Protein AF-A0AAD5Y7I5-F1 (afdb_monomer_lite)

Structure (mmCIF, N/CA/C/O backbone):
data_AF-A0AAD5Y7I5-F1
#
_entry.id   AF-A0AAD5Y7I5-F1
#
loop_
_atom_site.group_PDB
_atom_site.id
_atom_site.type_symbol
_atom_site.label_atom_id
_atom_site.label_alt_id
_atom_site.label_comp_id
_atom_site.label_asym_id
_atom_site.label_entity_id
_atom_site.label_seq_id
_atom_site.pdbx_PDB_ins_code
_atom_site.Cartn_x
_atom_site.Cartn_y
_atom_site.Cartn_z
_atom_site.occupancy
_atom_site.B_iso_or_equiv
_atom_site.auth_seq_id
_atom_site.auth_comp_id
_atom_site.auth_asym_id
_atom_site.auth_atom_id
_atom_site.pdbx_PDB_model_num
ATOM 1 N N . MET A 1 1 ? 0.427 2.612 21.296 1.00 65.75 1 MET A N 1
ATOM 2 C CA . MET A 1 1 ? 0.218 2.089 22.665 1.00 65.75 1 MET A CA 1
ATOM 3 C C . MET A 1 1 ? 1.499 1.660 23.367 1.00 65.75 1 MET A C 1
ATOM 5 O O . MET A 1 1 ? 1.859 2.322 24.324 1.00 65.75 1 MET A O 1
ATOM 9 N N . LEU A 1 2 ? 2.253 0.644 22.916 1.00 77.19 2 LEU A N 1
ATOM 10 C CA . LEU A 1 2 ? 3.530 0.293 23.582 1.00 77.19 2 LEU A CA 1
ATOM 11 C C . LEU A 1 2 ? 4.593 1.405 23.491 1.00 77.19 2 LEU A C 1
ATOM 13 O O . LEU A 1 2 ? 5.322 1.651 24.448 1.00 77.19 2 LEU A O 1
ATOM 17 N N . GLN A 1 3 ? 4.651 2.113 22.359 1.00 82.81 3 GLN A N 1
ATOM 18 C CA . GLN A 1 3 ? 5.497 3.304 22.209 1.00 82.81 3 GLN A CA 1
ATOM 19 C C . GLN A 1 3 ? 5.053 4.441 23.142 1.00 82.81 3 GLN A C 1
ATOM 21 O O . GLN A 1 3 ? 5.898 5.100 23.737 1.00 82.81 3 GLN A O 1
ATOM 26 N N . ASP A 1 4 ? 3.741 4.620 23.321 1.00 84.81 4 ASP A N 1
ATOM 27 C CA . ASP A 1 4 ? 3.172 5.644 24.206 1.00 84.81 4 ASP A CA 1
ATOM 28 C C . ASP A 1 4 ? 3.395 5.314 25.686 1.00 84.81 4 ASP A C 1
ATOM 30 O O . ASP A 1 4 ? 3.667 6.219 26.470 1.00 84.81 4 ASP A O 1
ATOM 34 N N . LEU A 1 5 ? 3.339 4.029 26.062 1.00 87.56 5 LEU A N 1
ATOM 35 C CA . LEU A 1 5 ? 3.678 3.548 27.403 1.00 87.56 5 LEU A CA 1
ATOM 36 C C . LEU A 1 5 ? 5.156 3.804 27.712 1.00 87.56 5 LEU A C 1
ATOM 38 O O . LEU A 1 5 ? 5.466 4.343 28.767 1.00 87.56 5 LEU A O 1
ATOM 42 N N . ASN A 1 6 ? 6.058 3.488 26.777 1.00 87.81 6 ASN A N 1
ATOM 43 C CA . ASN A 1 6 ? 7.490 3.755 26.936 1.00 87.81 6 ASN A CA 1
ATOM 44 C C . ASN A 1 6 ? 7.776 5.268 27.017 1.00 87.81 6 ASN A C 1
ATOM 46 O O . ASN A 1 6 ? 8.520 5.727 27.877 1.00 87.81 6 ASN A O 1
ATOM 50 N N . ALA A 1 7 ? 7.119 6.079 26.183 1.00 89.44 7 ALA A N 1
ATOM 51 C CA . ALA A 1 7 ? 7.230 7.535 26.262 1.00 89.44 7 ALA A CA 1
ATOM 52 C C . ALA A 1 7 ? 6.698 8.094 27.596 1.00 89.44 7 ALA A C 1
ATOM 54 O O . ALA A 1 7 ? 7.293 9.018 28.152 1.00 89.44 7 ALA A O 1
ATOM 55 N N . ALA A 1 8 ? 5.602 7.538 28.125 1.00 89.31 8 ALA A N 1
ATOM 56 C CA . ALA A 1 8 ? 5.050 7.909 29.426 1.00 89.31 8 ALA A CA 1
ATOM 57 C C . ALA A 1 8 ? 5.943 7.462 30.594 1.00 89.31 8 ALA A C 1
ATOM 59 O O . ALA A 1 8 ? 6.070 8.210 31.560 1.00 89.31 8 ALA A O 1
ATOM 60 N N . ASP A 1 9 ? 6.594 6.302 30.493 1.00 91.44 9 ASP A N 1
ATOM 61 C CA . ASP A 1 9 ? 7.561 5.800 31.476 1.00 91.44 9 ASP A CA 1
ATOM 62 C C . ASP A 1 9 ? 8.800 6.703 31.546 1.00 91.44 9 ASP A C 1
ATOM 64 O O . ASP A 1 9 ? 9.152 7.215 32.608 1.00 91.44 9 ASP A O 1
ATOM 68 N N . ILE A 1 10 ? 9.382 7.037 30.390 1.00 92.00 10 ILE A N 1
ATOM 69 C CA . ILE A 1 10 ? 10.491 7.996 30.293 1.00 92.00 10 ILE A CA 1
ATOM 70 C C . ILE A 1 10 ? 10.072 9.367 30.847 1.00 92.00 10 ILE A C 1
ATOM 72 O O . ILE A 1 10 ? 10.822 9.992 31.595 1.00 92.00 10 ILE A O 1
ATOM 76 N N . ALA A 1 11 ? 8.867 9.845 30.520 1.00 90.69 11 ALA A N 1
ATOM 77 C CA . ALA A 1 11 ? 8.352 11.113 31.036 1.00 90.69 11 ALA A CA 1
ATOM 78 C C . ALA A 1 11 ? 8.134 11.087 32.560 1.00 90.69 11 ALA A C 1
ATOM 80 O O . ALA A 1 11 ? 8.448 12.070 33.232 1.00 90.69 11 ALA A O 1
ATOM 81 N N . CYS A 1 12 ? 7.641 9.974 33.110 1.00 91.44 12 CYS A N 1
ATOM 82 C CA . CYS A 1 12 ? 7.499 9.750 34.548 1.00 91.44 12 CYS A CA 1
ATOM 83 C C . CYS A 1 12 ? 8.872 9.740 35.238 1.00 91.44 12 CYS A C 1
ATOM 85 O O . CYS A 1 12 ? 9.075 10.459 36.218 1.00 91.44 12 CYS A O 1
ATOM 87 N N . GLY A 1 13 ? 9.842 9.006 34.684 1.00 92.12 13 GLY A N 1
ATOM 88 C CA . GLY A 1 13 ? 11.228 8.977 35.153 1.00 92.12 13 GLY A CA 1
ATOM 89 C C . GLY A 1 13 ? 11.879 10.362 35.153 1.00 92.12 13 GLY A C 1
ATOM 90 O O . GLY A 1 13 ? 12.450 10.775 36.161 1.00 92.12 13 GLY A O 1
ATOM 91 N N . ASN A 1 14 ? 11.709 11.126 34.073 1.00 92.69 14 ASN A N 1
ATOM 92 C CA . ASN A 1 14 ? 12.224 12.491 33.959 1.00 92.69 14 ASN A CA 1
ATOM 93 C C . ASN A 1 14 ? 11.553 13.451 34.954 1.00 92.69 14 ASN A C 1
ATOM 95 O O . ASN A 1 14 ? 12.239 14.244 35.594 1.00 92.69 14 ASN A O 1
ATOM 99 N N . ALA A 1 15 ? 10.228 13.384 35.122 1.00 90.44 15 ALA A N 1
ATOM 100 C CA . ALA A 1 15 ? 9.507 14.224 36.080 1.00 90.44 15 ALA A CA 1
ATOM 101 C C . ALA A 1 15 ? 9.900 13.908 37.534 1.00 90.44 15 ALA A C 1
ATOM 103 O O . ALA A 1 15 ? 10.067 14.827 38.335 1.00 90.44 15 ALA A O 1
ATOM 104 N N . ASN A 1 16 ? 10.109 12.627 37.861 1.00 89.44 16 ASN A N 1
ATOM 105 C CA . ASN A 1 16 ? 10.659 12.211 39.151 1.00 89.44 16 ASN A CA 1
ATOM 106 C C . ASN A 1 16 ? 12.082 12.759 39.349 1.00 89.44 16 ASN A C 1
ATOM 108 O O . ASN A 1 16 ? 12.365 13.339 40.393 1.00 89.44 16 ASN A O 1
ATOM 112 N N . ALA A 1 17 ? 12.964 12.632 38.352 1.00 88.88 17 ALA A N 1
ATOM 113 C CA . ALA A 1 17 ? 14.339 13.128 38.433 1.00 88.88 17 ALA A CA 1
ATOM 114 C C . ALA A 1 17 ? 14.406 14.653 38.633 1.00 88.88 17 ALA A C 1
ATOM 116 O O . ALA A 1 17 ? 15.159 15.119 39.482 1.00 88.88 17 ALA A O 1
ATOM 117 N N . LEU A 1 18 ? 13.583 15.423 37.911 1.00 88.44 18 LEU A N 1
ATOM 118 C CA . LEU A 1 18 ? 13.493 16.880 38.066 1.00 88.44 18 LEU A CA 1
ATOM 119 C C . LEU A 1 18 ? 13.002 17.291 39.459 1.00 88.44 18 LEU A C 1
ATOM 121 O O . LEU A 1 18 ? 13.492 18.269 40.017 1.00 88.44 18 LEU A O 1
ATOM 125 N N . PHE A 1 19 ? 12.064 16.538 40.037 1.00 86.50 19 PHE A N 1
ATOM 126 C CA . PHE A 1 19 ? 11.625 16.758 41.413 1.00 86.50 19 PHE A CA 1
ATOM 127 C C . PHE A 1 19 ? 12.755 16.460 42.415 1.00 86.50 19 PHE A C 1
ATOM 129 O O . PHE A 1 19 ? 13.044 17.296 43.267 1.00 86.50 19 PHE A O 1
ATOM 136 N N . PHE A 1 20 ? 13.471 15.338 42.276 1.00 82.31 20 PHE A N 1
ATOM 137 C CA . PHE A 1 20 ? 14.597 14.995 43.162 1.00 82.31 20 PHE A CA 1
ATOM 138 C C . PHE A 1 20 ? 15.794 15.953 43.050 1.00 82.31 20 PHE A C 1
ATOM 140 O O . PHE A 1 20 ? 16.462 16.206 44.046 1.00 82.31 20 PHE A O 1
ATOM 147 N N . GLN A 1 21 ? 16.051 16.514 41.868 1.00 84.12 21 GLN A N 1
ATOM 148 C CA . GLN A 1 21 ? 17.107 17.512 41.649 1.00 84.12 21 GLN A CA 1
ATOM 149 C C . GLN A 1 21 ? 16.750 18.901 42.193 1.00 84.12 21 GLN A C 1
ATOM 151 O O . GLN A 1 21 ? 17.638 19.732 42.354 1.00 84.12 21 GLN A O 1
ATOM 156 N N . SER A 1 22 ? 15.471 19.163 42.484 1.00 78.69 22 SER A N 1
ATOM 157 C CA . SER A 1 22 ? 15.028 20.441 43.055 1.00 78.69 22 SER A CA 1
ATOM 158 C C . SER A 1 22 ? 15.314 20.581 44.556 1.00 78.69 22 SER A C 1
ATOM 160 O O . SER A 1 22 ? 15.046 21.634 45.126 1.00 78.69 22 SER A O 1
ATOM 162 N N . VAL A 1 23 ? 15.873 19.547 45.196 1.00 69.06 23 VAL A N 1
ATOM 163 C CA . VAL A 1 23 ? 16.308 19.597 46.597 1.00 69.06 23 VAL A CA 1
ATOM 164 C C . VAL A 1 23 ? 17.644 20.351 46.684 1.00 69.06 23 VAL A C 1
ATOM 166 O O . VAL A 1 23 ? 18.631 19.882 46.110 1.00 69.06 23 VAL A O 1
ATOM 169 N N . PRO A 1 24 ? 17.721 21.496 47.390 1.00 65.69 24 PRO A N 1
ATOM 170 C CA . PRO A 1 24 ? 18.973 22.228 47.556 1.00 65.69 24 PRO A CA 1
ATOM 171 C C . PRO A 1 24 ? 20.009 21.380 48.302 1.00 65.69 24 PRO A C 1
ATOM 173 O O . PRO A 1 24 ? 19.701 20.783 49.333 1.00 65.69 24 PRO A O 1
ATOM 176 N N . SER A 1 25 ? 21.251 21.357 47.807 1.00 58.84 25 SER A N 1
ATOM 177 C CA . SER A 1 25 ? 22.358 20.636 48.461 1.00 58.84 25 SER A CA 1
ATOM 178 C C . SER A 1 25 ? 22.740 21.235 49.826 1.00 58.84 25 SER A C 1
ATOM 180 O O . SER A 1 25 ? 23.410 20.564 50.607 1.00 58.84 25 SER A O 1
ATOM 182 N N . ASP A 1 26 ? 22.254 22.446 50.121 1.00 59.28 26 ASP A N 1
ATOM 183 C CA . ASP A 1 26 ? 22.410 23.158 51.387 1.00 59.28 26 ASP A CA 1
ATOM 184 C C . ASP A 1 26 ? 21.028 23.371 52.030 1.00 59.28 26 ASP A C 1
ATOM 186 O O . ASP A 1 26 ? 20.448 24.456 51.986 1.00 59.28 26 ASP A O 1
ATOM 190 N N . TYR A 1 27 ? 20.453 22.310 52.603 1.00 65.19 27 TYR A N 1
ATOM 191 C CA . TYR A 1 27 ? 19.217 22.408 53.384 1.00 65.19 27 TYR A CA 1
ATOM 192 C C . TYR A 1 27 ? 19.490 23.178 54.688 1.00 65.19 27 TYR A C 1
ATOM 194 O O . TYR A 1 27 ? 19.868 22.597 55.706 1.00 65.19 27 TYR A O 1
ATOM 202 N N . GLN A 1 28 ? 19.329 24.501 54.663 1.00 60.84 28 GLN A N 1
ATOM 203 C CA . GLN A 1 28 ? 19.310 25.338 55.863 1.00 60.84 28 GLN A CA 1
ATOM 204 C C . GLN A 1 28 ? 17.871 25.523 56.340 1.00 60.84 28 GLN A C 1
ATOM 206 O O . GLN A 1 28 ? 16.985 25.912 55.583 1.00 60.84 28 GLN A O 1
ATOM 211 N N . TYR A 1 29 ? 17.637 25.224 57.617 1.00 60.81 29 TYR A N 1
ATOM 212 C CA . TYR A 1 29 ? 16.334 25.369 58.257 1.00 60.81 29 TYR A CA 1
ATOM 213 C C . TYR A 1 29 ? 15.964 26.859 58.346 1.00 60.81 29 TYR A C 1
ATOM 215 O O . TYR A 1 29 ? 16.414 27.563 59.249 1.00 60.81 29 TYR A O 1
ATOM 223 N N . ALA A 1 30 ? 15.185 27.347 57.380 1.00 61.31 30 ALA A N 1
ATOM 224 C CA . ALA A 1 30 ? 14.660 28.707 57.376 1.00 61.31 30 ALA A CA 1
ATOM 225 C C . ALA A 1 30 ? 13.397 28.819 58.245 1.00 61.31 30 ALA A C 1
ATOM 227 O O . ALA A 1 30 ? 12.620 27.870 58.380 1.00 61.31 30 ALA A O 1
ATOM 228 N N . SER A 1 31 ? 13.187 30.004 58.823 1.00 63.66 31 SER A N 1
ATOM 229 C CA . SER A 1 31 ? 11.985 30.348 59.588 1.00 63.66 31 SER A CA 1
ATOM 230 C C . SER A 1 31 ? 10.710 30.130 58.745 1.00 63.66 31 SER A C 1
ATOM 232 O O . SER A 1 31 ? 10.727 30.433 57.545 1.00 63.66 31 SER A O 1
ATOM 234 N N . PRO A 1 32 ? 9.587 29.658 59.331 1.00 62.16 32 PRO A N 1
ATOM 235 C CA . PRO A 1 32 ? 8.343 29.367 58.604 1.00 62.16 32 PRO A CA 1
ATOM 236 C C . PRO A 1 32 ? 7.814 30.518 57.730 1.00 62.16 32 PRO A C 1
ATOM 238 O O . PRO A 1 32 ? 7.129 30.274 56.738 1.00 62.16 32 PRO A O 1
ATOM 241 N N . GLU A 1 33 ? 8.133 31.769 58.075 1.00 60.41 33 GLU A N 1
ATOM 242 C CA . GLU A 1 33 ? 7.680 32.969 57.356 1.00 60.41 33 GLU A CA 1
ATOM 243 C C . GLU A 1 33 ? 8.478 33.262 56.070 1.00 60.41 33 GLU A C 1
ATOM 245 O O . GLU A 1 33 ? 7.934 33.835 55.120 1.00 60.41 33 GLU A O 1
ATOM 250 N N . GLU A 1 34 ? 9.745 32.840 56.013 1.00 58.12 34 GLU A N 1
ATOM 251 C CA . GLU A 1 34 ? 10.656 33.046 54.876 1.00 58.12 34 GLU A CA 1
ATOM 252 C C . GLU A 1 34 ? 10.589 31.870 53.890 1.00 58.12 34 GLU A C 1
ATOM 254 O O . GLU A 1 34 ? 10.555 32.074 52.674 1.00 58.12 34 GLU A O 1
ATOM 259 N N . ALA A 1 35 ? 10.437 30.644 54.408 1.00 56.69 35 ALA A N 1
ATOM 260 C CA . ALA A 1 35 ? 10.275 29.422 53.615 1.00 56.69 35 ALA A CA 1
ATOM 261 C C . ALA A 1 35 ? 8.990 29.416 52.761 1.00 56.69 35 ALA A C 1
ATOM 263 O O . ALA A 1 35 ? 8.929 28.787 51.705 1.00 56.69 35 ALA A O 1
ATOM 264 N N . ALA A 1 36 ? 7.950 30.144 53.183 1.00 58.94 36 ALA A N 1
ATOM 265 C CA . ALA A 1 36 ? 6.656 30.131 52.507 1.00 58.94 36 ALA A CA 1
ATOM 266 C C . ALA A 1 36 ? 6.650 30.810 51.120 1.00 58.94 36 ALA A C 1
ATOM 268 O O . ALA A 1 36 ? 5.779 30.499 50.302 1.00 58.94 36 ALA A O 1
ATOM 269 N N . LYS A 1 37 ? 7.577 31.747 50.852 1.00 58.50 37 LYS A N 1
ATOM 270 C CA . LYS A 1 37 ? 7.452 32.718 49.744 1.00 58.50 37 LYS A CA 1
ATOM 271 C C . LYS A 1 37 ? 8.330 32.458 48.515 1.00 58.50 37 LYS A C 1
ATOM 273 O O . LYS A 1 37 ? 7.966 32.948 47.449 1.00 58.50 37 LYS A O 1
ATOM 278 N N . VAL A 1 38 ? 9.440 31.723 48.623 1.00 57.19 38 VAL A N 1
ATOM 279 C CA . VAL A 1 38 ? 10.440 31.646 47.532 1.00 57.19 38 VAL A CA 1
ATOM 280 C C . VAL A 1 38 ? 10.443 30.294 46.794 1.00 57.19 38 VAL A C 1
ATOM 282 O O . VAL A 1 38 ? 10.546 30.301 45.570 1.00 57.19 38 VAL A O 1
ATOM 285 N N . ASP A 1 39 ? 10.157 29.166 47.467 1.00 59.03 39 ASP A N 1
ATOM 286 C CA . ASP A 1 39 ? 10.350 27.820 46.874 1.00 59.03 39 ASP A CA 1
ATOM 287 C C . ASP A 1 39 ? 9.090 26.934 46.764 1.00 59.03 39 ASP A C 1
ATOM 289 O O . ASP A 1 39 ? 9.083 25.920 46.056 1.00 59.03 39 ASP A O 1
ATOM 293 N N . ASN A 1 40 ? 7.975 27.310 47.398 1.00 63.62 40 ASN A N 1
ATOM 294 C CA . ASN A 1 40 ? 6.762 26.477 47.406 1.00 63.62 40 ASN A CA 1
ATOM 295 C C . ASN A 1 40 ? 6.077 26.386 46.034 1.00 63.62 40 ASN A C 1
ATOM 297 O O . ASN A 1 40 ? 5.519 25.353 45.678 1.00 63.62 40 ASN A O 1
ATOM 301 N N . SER A 1 41 ? 6.107 27.450 45.231 1.00 71.00 41 SER A N 1
ATOM 302 C CA . SER A 1 41 ? 5.421 27.459 43.931 1.00 71.00 41 SER A CA 1
ATOM 303 C C . SER A 1 41 ? 6.106 26.549 42.904 1.00 71.00 41 SER A C 1
ATOM 305 O O . SER A 1 41 ? 5.433 25.860 42.135 1.00 71.00 41 SER A O 1
ATOM 307 N N . GLN A 1 42 ? 7.442 26.501 42.901 1.00 74.81 42 GLN A N 1
ATOM 308 C CA . GLN A 1 42 ? 8.216 25.686 41.961 1.00 74.81 42 GLN A CA 1
ATOM 309 C C . GLN A 1 42 ? 8.138 24.195 42.303 1.00 74.81 42 GLN A C 1
ATOM 311 O O . GLN A 1 42 ? 7.881 23.377 41.418 1.00 74.81 42 GLN A O 1
ATOM 316 N N . THR A 1 43 ? 8.268 23.849 43.583 1.00 81.00 43 THR A N 1
ATOM 317 C CA . THR A 1 43 ? 8.145 22.468 44.077 1.00 81.00 43 THR A CA 1
ATOM 318 C C . THR A 1 43 ? 6.735 21.903 43.871 1.00 81.00 43 THR A C 1
ATOM 320 O O . THR A 1 43 ? 6.598 20.777 43.393 1.00 81.00 43 THR A O 1
ATOM 323 N N . LEU A 1 44 ? 5.676 22.694 44.101 1.00 83.62 44 LEU A N 1
ATOM 324 C CA . LEU A 1 44 ? 4.289 22.297 43.809 1.00 83.62 44 LEU A CA 1
ATOM 325 C C . LEU A 1 44 ? 4.038 22.072 42.312 1.00 83.62 44 LEU A C 1
ATOM 327 O O . LEU A 1 44 ? 3.351 21.121 41.931 1.00 83.62 44 LEU A O 1
ATOM 331 N N . ASN A 1 45 ? 4.606 22.915 41.447 1.00 86.31 45 ASN A N 1
ATOM 332 C CA . ASN A 1 45 ? 4.503 22.743 39.998 1.00 86.31 45 ASN A CA 1
ATOM 333 C C . ASN A 1 45 ? 5.209 21.464 39.526 1.00 86.31 45 ASN A C 1
ATOM 335 O O . ASN A 1 45 ? 4.683 20.751 38.667 1.00 86.31 45 ASN A O 1
ATOM 339 N N . LEU A 1 46 ? 6.384 21.157 40.081 1.00 86.25 46 LEU A N 1
ATOM 340 C CA . LEU A 1 46 ? 7.106 19.916 39.798 1.00 86.25 46 LEU A CA 1
ATOM 341 C C . LEU A 1 46 ? 6.338 18.691 40.307 1.00 86.25 46 LEU A C 1
ATOM 343 O O . LEU A 1 46 ? 6.201 17.720 39.564 1.00 86.25 46 LEU A O 1
ATOM 347 N N . GLU A 1 47 ? 5.753 18.758 41.504 1.00 88.81 47 GLU A N 1
ATOM 348 C CA . GLU A 1 47 ? 4.930 17.671 42.048 1.00 88.81 47 GLU A CA 1
ATOM 349 C C . GLU A 1 47 ? 3.659 17.444 41.221 1.00 88.81 47 GLU A C 1
ATOM 351 O O . GLU A 1 47 ? 3.294 16.307 40.924 1.00 88.81 47 GLU A O 1
ATOM 356 N N . THR A 1 48 ? 3.013 18.520 40.767 1.00 91.19 48 THR A N 1
ATOM 357 C CA . THR A 1 48 ? 1.833 18.432 39.894 1.00 91.19 48 THR A CA 1
ATOM 358 C C . THR A 1 48 ? 2.191 17.762 38.566 1.00 91.19 48 THR A C 1
ATOM 360 O O . THR A 1 48 ? 1.499 16.847 38.117 1.00 91.19 48 THR A O 1
ATOM 363 N N . LYS A 1 49 ? 3.325 18.144 37.959 1.00 89.62 49 LYS A N 1
ATOM 364 C CA . LYS A 1 49 ? 3.847 17.494 36.744 1.00 89.62 49 LYS A CA 1
ATOM 365 C C . LYS A 1 49 ? 4.160 16.014 36.973 1.00 89.62 49 LYS A C 1
ATOM 367 O O . LYS A 1 49 ? 3.808 15.188 36.131 1.00 89.62 49 LYS A O 1
ATOM 372 N N . ARG A 1 50 ? 4.775 15.670 38.107 1.00 90.88 50 ARG A N 1
ATOM 373 C CA . ARG A 1 50 ? 5.091 14.290 38.503 1.00 90.88 50 ARG A CA 1
ATOM 374 C C . ARG A 1 50 ? 3.828 13.442 38.650 1.00 90.88 50 ARG A C 1
ATOM 376 O O . ARG A 1 50 ? 3.761 12.351 38.086 1.00 90.88 50 ARG A O 1
ATOM 383 N N . ARG A 1 51 ? 2.805 13.966 39.334 1.00 91.69 51 ARG A N 1
ATOM 384 C CA . ARG A 1 51 ? 1.516 13.287 39.532 1.00 91.69 51 ARG A CA 1
ATOM 385 C C . ARG A 1 51 ? 0.817 13.012 38.205 1.00 91.69 51 ARG A C 1
ATOM 387 O O . ARG A 1 51 ? 0.458 11.870 37.942 1.00 91.69 51 ARG A O 1
ATOM 394 N N . HIS A 1 52 ? 0.704 14.014 37.335 1.00 92.69 52 HIS A N 1
ATOM 395 C CA . HIS A 1 52 ? 0.082 13.829 36.022 1.00 92.69 52 HIS A CA 1
ATOM 396 C C . HIS A 1 52 ? 0.852 12.854 35.123 1.00 92.69 52 HIS A C 1
ATOM 398 O O . HIS A 1 52 ? 0.236 12.057 34.414 1.00 92.69 52 HIS A O 1
ATOM 404 N N . ALA A 1 53 ? 2.189 12.886 35.150 1.00 91.38 53 ALA A N 1
ATOM 405 C CA . ALA A 1 53 ? 3.009 11.930 34.409 1.00 91.38 53 ALA A CA 1
ATOM 406 C C . ALA A 1 53 ? 2.793 10.492 34.912 1.00 91.38 53 ALA A C 1
ATOM 408 O O . ALA A 1 53 ? 2.624 9.579 34.102 1.00 91.38 53 ALA A O 1
ATOM 409 N N . LYS A 1 54 ? 2.714 10.305 36.236 1.00 93.62 54 LYS A N 1
ATOM 410 C CA . LYS A 1 54 ? 2.428 9.010 36.861 1.00 93.62 54 LYS A CA 1
ATOM 411 C C . LYS A 1 54 ? 1.022 8.499 36.539 1.00 93.62 54 LYS A C 1
ATOM 413 O O . LYS A 1 54 ? 0.887 7.367 36.092 1.00 93.62 54 LYS A O 1
ATOM 418 N N . GLU A 1 55 ? -0.007 9.329 36.696 1.00 94.31 55 GLU A N 1
ATOM 419 C CA . GLU A 1 55 ? -1.397 8.964 36.376 1.00 94.31 55 GLU A CA 1
ATOM 420 C C . GLU A 1 55 ? -1.553 8.540 34.910 1.00 94.31 55 GLU A C 1
ATOM 422 O O . GLU A 1 55 ? -2.287 7.601 34.596 1.00 94.31 55 GLU A O 1
ATOM 427 N N . ARG A 1 56 ? -0.843 9.214 33.997 1.00 91.88 56 ARG A N 1
ATOM 428 C CA . ARG A 1 56 ? -0.830 8.854 32.577 1.00 91.88 56 ARG A CA 1
ATOM 429 C C . ARG A 1 56 ? -0.167 7.498 32.334 1.00 91.88 56 ARG A C 1
ATOM 431 O O . ARG A 1 56 ? -0.699 6.719 31.546 1.00 91.88 56 ARG A O 1
ATOM 438 N N . TYR A 1 57 ? 0.962 7.223 32.985 1.00 92.94 57 TYR A N 1
ATOM 439 C CA . TYR A 1 57 ? 1.630 5.923 32.909 1.00 92.94 57 TYR A CA 1
ATOM 440 C C . TYR A 1 57 ? 0.737 4.802 33.459 1.00 92.94 57 TYR A C 1
ATOM 442 O O . TYR A 1 57 ? 0.518 3.812 32.766 1.00 92.94 57 TYR A O 1
ATOM 450 N N . ASP A 1 58 ? 0.149 4.993 34.645 1.00 93.69 58 ASP A N 1
ATOM 451 C CA . ASP A 1 58 ? -0.708 3.996 35.298 1.00 93.69 58 ASP A CA 1
ATOM 452 C C . ASP A 1 58 ? -1.954 3.684 34.437 1.00 93.69 58 ASP A C 1
ATOM 454 O O . ASP A 1 58 ? -2.329 2.521 34.278 1.00 93.69 58 ASP A O 1
ATOM 458 N N . ARG A 1 59 ? -2.557 4.699 33.794 1.00 94.56 59 ARG A N 1
ATOM 459 C CA . ARG A 1 59 ? -3.688 4.509 32.865 1.00 94.56 59 ARG A CA 1
ATOM 460 C C . ARG A 1 59 ? -3.302 3.695 31.628 1.00 94.56 59 ARG A C 1
ATOM 462 O O . ARG A 1 59 ? -4.014 2.761 31.272 1.00 94.56 59 ARG A O 1
ATOM 469 N N . LEU A 1 60 ? -2.185 4.041 30.983 1.00 92.12 60 LEU A N 1
ATOM 470 C CA . LEU A 1 60 ? -1.695 3.320 29.803 1.00 92.12 60 LEU A CA 1
ATOM 471 C C . LEU A 1 60 ? -1.276 1.887 30.148 1.00 92.12 60 LEU A C 1
ATOM 473 O O . LEU A 1 60 ? -1.453 0.982 29.337 1.00 92.12 60 LEU A O 1
ATOM 477 N N . LEU A 1 61 ? -0.738 1.666 31.349 1.00 91.56 61 LEU A N 1
ATOM 478 C CA . LEU A 1 61 ? -0.367 0.338 31.822 1.00 91.56 61 LEU A CA 1
ATOM 479 C C . LEU A 1 61 ? -1.596 -0.570 31.947 1.00 91.56 61 LEU A C 1
ATOM 481 O O . LEU A 1 61 ? -1.550 -1.700 31.464 1.00 91.56 61 LEU A O 1
ATOM 485 N N . LEU A 1 62 ? -2.686 -0.072 32.541 1.00 92.81 62 LEU A N 1
ATOM 486 C CA . LEU A 1 62 ? -3.943 -0.818 32.665 1.00 92.81 62 LEU A CA 1
ATOM 487 C C . LEU A 1 62 ? -4.528 -1.187 31.298 1.00 92.81 62 LEU A C 1
ATOM 489 O O . LEU A 1 62 ? -4.897 -2.339 31.087 1.00 92.81 62 LEU A O 1
ATOM 493 N N . GLU A 1 63 ? -4.547 -0.244 30.355 1.00 92.88 63 GLU A N 1
ATOM 494 C CA . GLU A 1 63 ? -5.024 -0.485 28.988 1.00 92.88 63 GLU A CA 1
ATOM 495 C C . GLU A 1 63 ? -4.179 -1.553 28.272 1.00 92.88 63 GLU A C 1
ATOM 497 O O . GLU A 1 63 ? -4.712 -2.467 27.643 1.00 92.88 63 GLU A O 1
ATOM 502 N N . VAL A 1 64 ? -2.849 -1.497 28.414 1.00 90.44 64 VAL A N 1
ATOM 503 C CA . VAL A 1 64 ? -1.953 -2.517 27.850 1.00 90.44 64 VAL A CA 1
ATOM 504 C C . VAL A 1 64 ? -2.170 -3.882 28.502 1.00 90.44 64 VAL A C 1
ATOM 506 O O . VAL A 1 64 ? -2.207 -4.876 27.784 1.00 90.44 64 VAL A O 1
ATOM 509 N N . MET A 1 65 ? -2.357 -3.952 29.822 1.00 89.25 65 MET A N 1
ATOM 510 C CA . MET A 1 65 ? -2.644 -5.214 30.516 1.00 89.25 65 MET A CA 1
ATOM 511 C C . MET A 1 65 ? -3.976 -5.824 30.066 1.00 89.25 65 MET A C 1
ATOM 513 O O . MET A 1 65 ? -4.046 -7.023 29.807 1.00 89.25 65 MET A O 1
ATOM 517 N N . GLU A 1 66 ? -5.025 -5.012 29.927 1.00 92.56 66 GLU A N 1
ATOM 518 C CA . GLU A 1 66 ? -6.326 -5.468 29.432 1.00 92.56 66 GLU A CA 1
ATOM 519 C C . GLU A 1 66 ? -6.216 -6.034 28.010 1.00 92.56 66 GLU A C 1
ATOM 521 O O . GLU A 1 66 ? -6.763 -7.095 27.705 1.00 92.56 66 GLU A O 1
ATOM 526 N N . MET A 1 67 ? -5.459 -5.363 27.143 1.00 88.38 67 MET A N 1
ATOM 527 C CA . MET A 1 67 ? -5.185 -5.849 25.794 1.00 88.38 67 MET A CA 1
ATOM 528 C C . MET A 1 67 ? -4.361 -7.136 25.766 1.00 88.38 67 MET A C 1
ATOM 530 O O . MET A 1 67 ? -4.661 -8.027 24.973 1.00 88.38 67 MET A O 1
ATOM 534 N N . GLU A 1 68 ? -3.328 -7.245 26.604 1.00 89.69 68 GLU A N 1
ATOM 535 C CA . GLU A 1 68 ? -2.506 -8.455 26.722 1.00 89.69 68 GLU A CA 1
ATOM 536 C C . GLU A 1 68 ? -3.365 -9.658 27.136 1.00 89.69 68 GLU A C 1
ATOM 538 O O . GLU A 1 68 ? -3.250 -10.725 26.530 1.00 89.69 68 GLU A O 1
ATOM 543 N N . LEU A 1 69 ? -4.291 -9.462 28.084 1.00 91.19 69 LEU A N 1
ATOM 544 C CA . LEU A 1 69 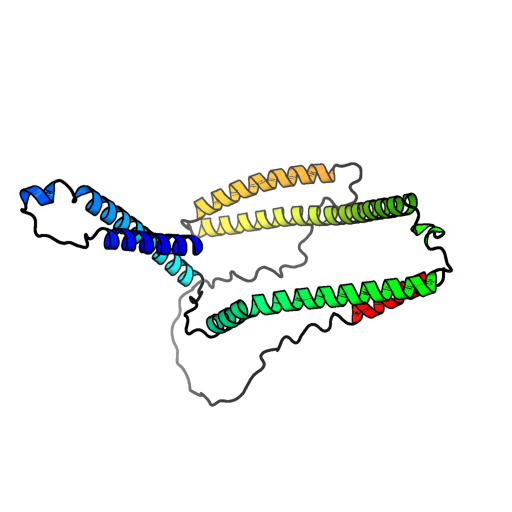? -5.258 -10.480 28.503 1.00 91.19 69 LEU A CA 1
ATOM 545 C C . LEU A 1 69 ? -6.232 -10.849 27.379 1.00 91.19 69 LEU A C 1
ATOM 547 O O . LEU A 1 69 ? -6.421 -12.032 27.105 1.00 91.19 69 LEU A O 1
ATOM 551 N N . ARG A 1 70 ? -6.817 -9.858 26.692 1.00 91.06 70 ARG A N 1
ATOM 552 C CA . ARG A 1 70 ? -7.753 -10.099 25.576 1.00 91.06 70 ARG A CA 1
ATOM 553 C C . ARG A 1 70 ? -7.105 -10.836 24.404 1.00 91.06 70 ARG A C 1
ATOM 555 O O . ARG A 1 70 ? -7.777 -11.616 23.740 1.00 91.06 70 ARG A O 1
ATOM 562 N N . MET A 1 71 ? -5.826 -10.578 24.133 1.00 87.88 71 MET A N 1
ATOM 563 C CA . MET A 1 71 ? -5.099 -11.188 23.015 1.00 87.88 71 MET A CA 1
ATOM 564 C C . MET A 1 71 ? -4.348 -12.473 23.395 1.00 87.88 71 MET A C 1
ATOM 566 O O . MET A 1 71 ? -3.740 -13.090 22.522 1.00 87.88 71 MET A O 1
ATOM 570 N N . GLY A 1 72 ? -4.350 -12.877 24.671 1.00 85.44 72 GLY A N 1
ATOM 571 C CA . GLY A 1 72 ? -3.626 -14.063 25.142 1.00 85.44 72 GLY A CA 1
ATOM 572 C C . GLY A 1 72 ? -2.105 -13.972 24.964 1.00 85.44 72 GLY A C 1
ATOM 573 O O . GLY A 1 72 ? -1.429 -14.993 24.842 1.00 85.44 72 GLY A O 1
ATOM 574 N N . ILE A 1 73 ? -1.549 -12.757 24.911 1.00 83.81 73 ILE A N 1
ATOM 575 C CA . ILE A 1 73 ? -0.119 -12.540 24.663 1.00 83.81 73 ILE A CA 1
ATOM 576 C C . ILE A 1 73 ? 0.614 -12.467 26.000 1.00 83.81 73 ILE A C 1
ATOM 578 O O . ILE A 1 73 ? 0.338 -11.605 26.830 1.00 83.81 73 ILE A O 1
ATOM 582 N N . GLN A 1 74 ? 1.611 -13.332 26.191 1.00 77.38 74 GLN A N 1
ATOM 583 C CA . GLN A 1 74 ? 2.496 -13.247 27.352 1.00 77.38 74 GLN A CA 1
ATOM 584 C C . GLN A 1 74 ? 3.577 -12.185 27.133 1.00 77.38 74 GLN A C 1
ATOM 586 O O . GLN A 1 74 ? 4.372 -12.267 26.190 1.00 77.38 74 GLN A O 1
ATOM 591 N N . ARG A 1 75 ? 3.641 -11.200 28.038 1.00 81.12 75 ARG A N 1
ATOM 592 C CA . ARG A 1 75 ? 4.712 -10.200 28.057 1.00 81.12 75 ARG A CA 1
ATOM 593 C C . ARG A 1 75 ? 6.060 -10.888 28.248 1.00 81.12 75 ARG A C 1
ATOM 595 O O . ARG A 1 75 ? 6.255 -11.653 29.192 1.00 81.12 75 ARG A O 1
ATOM 602 N N . TRP A 1 76 ? 7.006 -10.596 27.361 1.00 81.50 76 TRP A N 1
ATOM 603 C CA . TRP A 1 76 ? 8.346 -11.167 27.447 1.00 81.50 76 TRP A CA 1
ATOM 604 C C . TRP A 1 76 ? 9.057 -10.647 28.695 1.00 81.50 76 TRP A C 1
ATOM 606 O O . TRP A 1 76 ? 9.369 -9.464 28.798 1.00 81.50 76 TRP A O 1
ATOM 616 N N . GLN A 1 77 ? 9.315 -11.550 29.636 1.00 79.62 77 GLN A N 1
ATOM 617 C CA . GLN A 1 77 ? 10.140 -11.275 30.805 1.00 79.62 77 GLN A CA 1
ATOM 618 C C . GLN A 1 77 ? 11.625 -11.452 30.453 1.00 79.62 77 GLN A C 1
ATOM 620 O O . GLN A 1 77 ? 11.949 -12.279 29.594 1.00 79.62 77 GLN A O 1
ATOM 625 N N . PRO A 1 78 ? 12.554 -10.765 31.143 1.00 83.25 78 PRO A N 1
ATOM 626 C CA . PRO A 1 78 ? 13.994 -10.964 30.955 1.00 83.25 78 PRO A CA 1
ATOM 627 C C . PRO A 1 78 ? 14.476 -12.415 31.152 1.00 83.25 78 PRO A C 1
ATOM 629 O O . PRO A 1 78 ? 15.512 -12.811 30.616 1.00 83.25 78 PRO A O 1
ATOM 632 N N . SER A 1 79 ? 13.710 -13.223 31.892 1.00 84.56 79 SER A N 1
ATOM 633 C CA . SER A 1 79 ? 13.936 -14.656 32.106 1.00 84.56 79 SER A CA 1
ATOM 634 C C . SER A 1 79 ? 13.491 -15.543 30.936 1.00 84.56 79 SER A C 1
ATOM 636 O O . SER A 1 79 ? 13.899 -16.699 30.863 1.00 84.56 79 SER A O 1
ATOM 638 N N . HIS A 1 80 ? 12.672 -15.035 30.012 1.00 89.31 80 HIS A N 1
ATOM 639 C CA . HIS A 1 80 ? 12.095 -15.838 28.941 1.00 89.31 80 HIS A CA 1
ATOM 640 C C . HIS A 1 80 ? 13.155 -16.183 27.870 1.00 89.31 80 HIS A C 1
ATOM 642 O O . HIS A 1 80 ? 13.843 -15.284 27.374 1.00 89.31 80 HIS A O 1
ATOM 648 N N . PRO A 1 81 ? 13.258 -17.446 27.411 1.00 85.56 81 PRO A N 1
ATOM 649 C CA . PRO A 1 81 ? 14.279 -17.866 26.443 1.00 85.56 81 PRO A CA 1
ATOM 650 C C . PRO A 1 81 ? 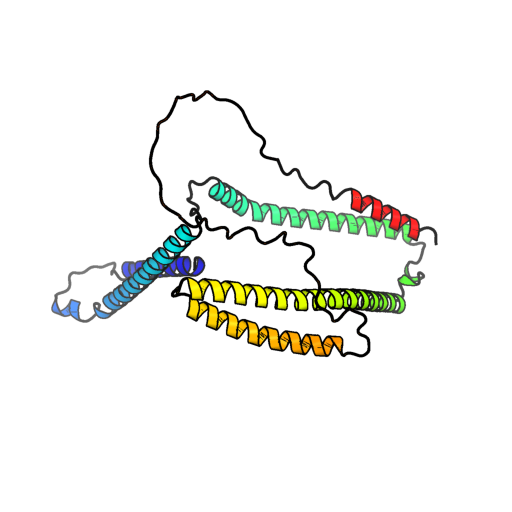14.199 -17.098 25.114 1.00 85.56 81 PRO A C 1
ATOM 652 O O . PRO A 1 81 ? 15.224 -16.678 24.574 1.00 85.56 81 PRO A O 1
ATOM 655 N N . ARG A 1 82 ? 12.981 -16.815 24.619 1.00 83.50 82 ARG A N 1
ATOM 656 C CA . ARG A 1 82 ? 12.782 -15.953 23.433 1.00 83.50 82 ARG A CA 1
ATOM 657 C C . ARG A 1 82 ? 13.407 -14.563 23.613 1.00 83.50 82 ARG A C 1
ATOM 659 O O . ARG A 1 82 ? 14.145 -14.131 22.734 1.00 83.50 82 ARG A O 1
ATOM 666 N N . TYR A 1 83 ? 13.228 -13.917 24.767 1.00 86.44 83 TYR A N 1
ATOM 667 C CA . TYR A 1 83 ? 13.822 -12.605 25.047 1.00 86.44 83 TYR A CA 1
ATOM 668 C C . TYR A 1 83 ? 15.358 -12.660 25.000 1.00 86.44 83 TYR A C 1
ATOM 670 O O . TYR A 1 83 ? 15.994 -11.882 24.286 1.00 86.44 83 TYR A O 1
ATOM 678 N N . GLN A 1 84 ? 15.965 -13.652 25.656 1.00 88.38 84 GLN A N 1
ATOM 679 C CA . GLN A 1 84 ? 17.422 -13.833 25.660 1.00 88.38 84 GLN A CA 1
ATOM 680 C C . GLN A 1 84 ? 17.991 -14.121 24.263 1.00 88.38 84 GLN A C 1
ATOM 682 O O . GLN A 1 84 ? 19.027 -13.565 23.892 1.00 88.38 84 GLN A O 1
ATOM 687 N N . SER A 1 85 ? 17.309 -14.948 23.464 1.00 88.44 85 SER A N 1
ATOM 688 C CA . SER A 1 85 ? 17.710 -15.221 22.078 1.00 88.44 85 SER A CA 1
ATOM 689 C C . SER A 1 85 ? 17.672 -13.956 21.214 1.00 88.44 85 SER A C 1
ATOM 691 O O . SER A 1 85 ? 18.622 -13.682 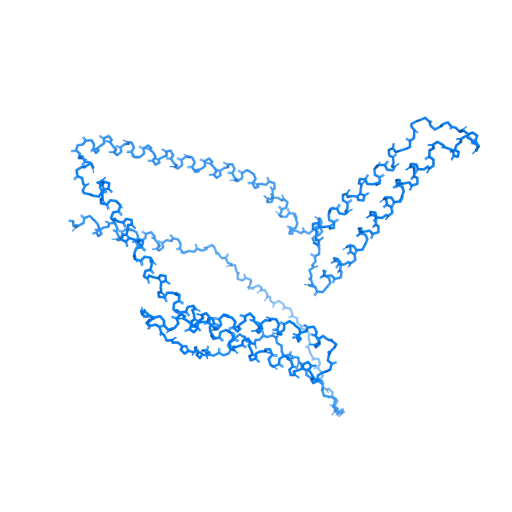20.481 1.00 88.44 85 SER A O 1
ATOM 693 N N . THR A 1 86 ? 16.641 -13.116 21.372 1.00 89.50 86 THR A N 1
ATOM 694 C CA . THR A 1 86 ? 16.541 -11.850 20.636 1.00 89.50 86 THR A CA 1
ATOM 695 C C . THR A 1 86 ? 17.594 -10.836 21.064 1.00 89.50 86 THR A C 1
ATOM 697 O O . THR A 1 86 ? 18.147 -10.157 20.205 1.00 89.50 86 THR A O 1
ATOM 700 N N . LEU A 1 87 ? 17.962 -10.776 22.348 1.00 90.38 87 LEU A N 1
ATOM 701 C CA . LEU A 1 87 ? 19.074 -9.935 22.799 1.00 90.38 87 LEU A CA 1
ATOM 702 C C . LEU A 1 87 ? 20.415 -10.379 22.202 1.00 90.38 87 LEU A C 1
ATOM 704 O O . LEU A 1 87 ? 21.175 -9.534 21.724 1.00 90.38 87 LEU A O 1
ATOM 708 N N . LYS A 1 88 ? 20.686 -11.692 22.168 1.00 90.31 88 LYS A N 1
ATOM 709 C CA . LYS A 1 88 ? 21.870 -12.254 21.492 1.00 90.31 88 LYS A CA 1
ATOM 710 C C . LYS A 1 88 ? 21.867 -11.926 19.996 1.00 90.31 88 LYS A C 1
ATOM 712 O O . LYS A 1 88 ? 22.888 -11.524 19.449 1.00 90.31 88 LYS A O 1
ATOM 717 N N . TYR A 1 89 ? 20.713 -12.032 19.341 1.00 89.81 89 TYR A N 1
ATOM 718 C CA . TYR A 1 89 ? 20.569 -11.675 17.932 1.00 89.81 89 TYR A CA 1
ATOM 719 C C . TYR A 1 89 ? 20.816 -10.179 17.681 1.00 89.81 89 TYR A C 1
ATOM 721 O O . TYR A 1 89 ? 21.563 -9.811 16.775 1.00 89.81 89 TYR A O 1
ATOM 729 N N . ILE A 1 90 ? 20.230 -9.299 18.498 1.00 91.69 90 ILE A N 1
ATOM 730 C CA . ILE A 1 90 ? 20.373 -7.843 18.362 1.00 91.69 90 ILE A CA 1
ATOM 731 C C . ILE A 1 90 ? 21.834 -7.416 18.549 1.00 91.69 90 ILE A C 1
ATOM 733 O O . ILE A 1 90 ? 22.308 -6.560 17.797 1.00 91.69 90 ILE A O 1
ATOM 737 N N . SER A 1 91 ? 22.562 -8.021 19.494 1.00 89.06 91 SER A N 1
ATOM 738 C CA . SER A 1 91 ? 23.984 -7.718 19.696 1.00 89.06 91 SER A CA 1
ATOM 739 C C . SER A 1 91 ? 24.844 -8.172 18.509 1.00 89.06 91 SER A C 1
ATOM 741 O O . SER A 1 91 ? 25.697 -7.415 18.042 1.00 89.06 91 SER A O 1
ATOM 743 N N . GLN A 1 92 ? 24.567 -9.351 17.945 1.00 92.69 92 GLN A N 1
ATOM 744 C CA . GLN A 1 92 ? 25.301 -9.914 16.803 1.00 92.69 92 GLN A CA 1
ATOM 745 C C . GLN A 1 92 ? 24.921 -9.290 15.449 1.00 92.69 92 GLN A C 1
ATOM 747 O O . GLN A 1 92 ? 25.697 -9.344 14.494 1.00 92.69 92 GLN A O 1
ATOM 752 N N . ARG A 1 93 ? 23.756 -8.641 15.341 1.00 93.38 93 ARG A N 1
ATOM 753 C CA . ARG A 1 93 ? 23.247 -8.069 14.083 1.00 93.38 93 ARG A CA 1
ATOM 754 C C . ARG A 1 93 ? 24.220 -7.091 13.423 1.00 93.38 93 ARG A C 1
ATOM 756 O O . ARG A 1 93 ? 24.401 -7.141 12.208 1.00 93.38 93 ARG A O 1
ATOM 763 N N . LYS A 1 94 ? 24.850 -6.204 14.201 1.00 89.69 94 LYS A N 1
ATOM 764 C CA . LYS A 1 94 ? 25.807 -5.216 13.663 1.00 89.69 94 LYS A CA 1
ATOM 765 C C . LYS A 1 94 ? 27.042 -5.893 13.064 1.00 89.69 94 LYS A C 1
ATOM 767 O O . LYS A 1 94 ? 27.521 -5.461 12.018 1.00 89.69 94 LYS A O 1
ATOM 772 N N . TYR A 1 95 ? 27.513 -6.970 13.695 1.00 92.62 95 TYR A N 1
ATOM 773 C CA . TYR A 1 95 ? 28.620 -7.782 13.197 1.00 92.62 95 TYR A CA 1
ATOM 774 C C . TYR A 1 95 ? 28.254 -8.458 11.872 1.00 92.62 95 TYR A C 1
ATOM 776 O O . TYR A 1 95 ? 28.945 -8.244 10.878 1.00 92.62 95 TYR A O 1
ATOM 784 N N . HIS A 1 96 ? 27.118 -9.164 11.812 1.00 93.62 96 HIS A N 1
ATOM 785 C CA . HIS A 1 96 ? 26.654 -9.795 10.571 1.00 93.62 96 HIS A CA 1
ATOM 786 C C . HIS A 1 96 ? 26.424 -8.779 9.446 1.00 93.62 96 HIS A C 1
ATOM 788 O O . HIS A 1 96 ? 26.742 -9.051 8.293 1.00 93.62 96 HIS A O 1
ATOM 794 N N . GLN A 1 97 ? 25.938 -7.575 9.758 1.00 94.69 97 GLN A N 1
ATOM 795 C CA . GLN A 1 97 ? 25.772 -6.517 8.761 1.00 94.69 97 GLN A CA 1
ATOM 796 C C . GLN A 1 97 ? 27.115 -6.026 8.197 1.00 94.69 97 GLN A C 1
ATOM 798 O O . GLN A 1 97 ? 27.239 -5.834 6.985 1.00 94.69 97 GLN A O 1
ATOM 803 N N . ALA A 1 98 ? 28.120 -5.826 9.053 1.00 95.31 98 ALA A N 1
ATOM 804 C CA . ALA A 1 98 ? 29.462 -5.441 8.621 1.00 95.31 98 ALA A CA 1
ATOM 805 C C . ALA A 1 98 ? 30.112 -6.546 7.774 1.00 95.31 98 ALA A C 1
ATOM 807 O O . ALA A 1 98 ? 30.647 -6.275 6.701 1.00 95.31 98 ALA A O 1
ATOM 808 N N . LEU A 1 99 ? 29.982 -7.793 8.217 1.00 96.31 99 LEU A N 1
ATOM 809 C CA . LEU A 1 99 ? 30.462 -8.982 7.527 1.00 96.31 99 LEU A CA 1
ATOM 810 C C . LEU A 1 99 ? 29.797 -9.149 6.149 1.00 96.31 99 LEU A C 1
ATOM 812 O O . LEU A 1 99 ? 30.501 -9.255 5.149 1.00 96.31 99 LEU A O 1
ATOM 816 N N . ASN A 1 100 ? 28.472 -9.018 6.046 1.00 94.12 100 ASN A N 1
ATOM 817 C CA . ASN A 1 100 ? 27.753 -9.046 4.765 1.00 94.12 100 ASN A CA 1
ATOM 818 C C . ASN A 1 100 ? 28.200 -7.927 3.815 1.00 94.12 100 ASN A C 1
ATOM 820 O O . ASN A 1 100 ? 28.304 -8.131 2.604 1.00 94.12 100 ASN A O 1
ATOM 824 N N . LYS A 1 101 ? 28.498 -6.737 4.350 1.00 95.12 101 LYS A N 1
ATOM 825 C CA . LYS A 1 101 ? 29.029 -5.626 3.553 1.00 95.12 101 LYS A CA 1
ATOM 826 C C . LYS A 1 101 ? 30.406 -5.961 2.982 1.00 95.12 101 LYS A C 1
ATOM 828 O O . LYS A 1 101 ? 30.643 -5.692 1.807 1.00 95.12 101 LYS A O 1
ATOM 833 N N . VAL A 1 102 ? 31.288 -6.557 3.783 1.00 96.94 102 VAL A N 1
ATOM 834 C CA . VAL A 1 102 ? 32.614 -6.992 3.326 1.00 96.94 102 VAL A CA 1
ATOM 835 C C . VAL A 1 102 ? 32.489 -8.112 2.296 1.00 96.94 102 VAL A C 1
ATOM 837 O O . VAL A 1 102 ? 33.086 -7.995 1.231 1.00 96.94 102 VAL A O 1
ATOM 840 N N . TYR A 1 103 ? 31.655 -9.128 2.537 1.00 96.44 103 TYR A N 1
ATOM 841 C CA . TYR A 1 103 ? 31.398 -10.189 1.558 1.00 96.44 103 TYR A CA 1
ATOM 842 C C . TYR A 1 103 ? 30.939 -9.629 0.216 1.00 96.44 103 TYR A C 1
ATOM 844 O O . TYR A 1 103 ? 31.498 -9.975 -0.822 1.00 96.44 103 TYR A O 1
ATOM 852 N N . ARG A 1 104 ? 29.986 -8.692 0.227 1.00 95.12 104 ARG A N 1
ATOM 853 C CA . ARG A 1 104 ? 29.528 -8.033 -0.997 1.00 95.12 104 ARG A CA 1
ATOM 854 C C . ARG A 1 104 ? 30.660 -7.296 -1.711 1.00 95.12 104 ARG A C 1
ATOM 856 O O . ARG A 1 104 ? 30.735 -7.368 -2.931 1.00 95.12 104 ARG A O 1
ATOM 863 N N . LEU A 1 105 ? 31.531 -6.596 -0.984 1.00 97.31 105 LEU A N 1
ATOM 864 C CA . LEU A 1 105 ? 32.673 -5.895 -1.581 1.00 97.31 105 LEU A CA 1
ATOM 865 C C . LEU A 1 105 ? 33.692 -6.861 -2.190 1.00 97.31 105 LEU A C 1
ATOM 867 O O . LEU A 1 105 ? 34.180 -6.600 -3.284 1.00 97.31 105 LEU A O 1
ATOM 871 N N . VAL A 1 106 ? 33.979 -7.981 -1.524 1.00 96.62 106 VAL A N 1
ATOM 872 C CA . VAL A 1 106 ? 34.878 -9.017 -2.051 1.00 96.62 106 VAL A CA 1
ATOM 873 C C . VAL A 1 106 ? 34.299 -9.629 -3.321 1.00 96.62 106 VAL A C 1
ATOM 875 O O . VAL A 1 106 ? 34.996 -9.710 -4.327 1.00 96.62 106 VAL A O 1
ATOM 878 N N . VAL A 1 107 ? 33.014 -9.988 -3.312 1.00 95.25 107 VAL A N 1
ATOM 879 C CA . VAL A 1 107 ? 32.333 -10.530 -4.494 1.00 95.25 107 VAL A CA 1
ATOM 880 C C . VAL A 1 107 ? 32.348 -9.514 -5.636 1.00 95.25 107 VAL A C 1
ATOM 882 O O . VAL A 1 107 ? 32.759 -9.853 -6.742 1.00 95.25 107 VAL A O 1
ATOM 885 N N . LEU A 1 108 ? 31.992 -8.250 -5.374 1.00 94.31 108 LEU A N 1
ATOM 886 C CA . LEU A 1 108 ? 32.080 -7.182 -6.375 1.00 94.31 108 LEU A CA 1
ATOM 887 C C . LEU A 1 108 ? 33.500 -7.053 -6.937 1.00 94.31 108 LEU A C 1
ATOM 889 O O . LEU A 1 108 ? 33.665 -6.976 -8.152 1.00 94.31 108 LEU A O 1
ATOM 893 N N . ARG A 1 109 ? 34.521 -7.111 -6.078 1.00 92.12 109 ARG A N 1
ATOM 894 C CA . ARG A 1 109 ? 35.920 -7.027 -6.496 1.00 92.12 109 ARG A CA 1
ATOM 895 C C . ARG A 1 109 ? 36.346 -8.212 -7.362 1.00 92.12 109 ARG A C 1
ATOM 897 O O . ARG A 1 109 ? 37.051 -8.012 -8.347 1.00 92.12 109 ARG A O 1
ATOM 904 N N . LEU A 1 110 ? 35.917 -9.426 -7.029 1.00 92.88 110 LEU A N 1
ATOM 905 C CA . LEU A 1 110 ? 36.178 -10.617 -7.840 1.00 92.88 110 LEU A CA 1
ATOM 906 C C . LEU A 1 110 ? 35.514 -10.507 -9.216 1.00 92.88 110 LEU A C 1
ATOM 908 O O . LEU A 1 110 ? 36.160 -10.790 -10.222 1.00 92.88 110 LEU A O 1
ATOM 912 N N . PHE A 1 111 ? 34.274 -10.018 -9.284 1.00 88.62 111 PHE A N 1
ATOM 913 C CA . PHE A 1 111 ? 33.594 -9.766 -10.556 1.00 88.62 111 PHE A CA 1
ATOM 914 C C . PHE A 1 111 ? 34.273 -8.671 -11.385 1.00 88.62 111 PHE A C 1
ATOM 916 O O . PHE A 1 111 ? 34.374 -8.803 -12.601 1.00 88.62 111 PHE A O 1
ATOM 923 N N . GLU A 1 112 ? 34.746 -7.592 -10.761 1.00 89.44 112 GLU A N 1
ATOM 924 C CA . GLU A 1 112 ? 35.525 -6.552 -11.442 1.00 89.44 112 GLU A CA 1
ATOM 925 C C . GLU A 1 112 ? 36.823 -7.110 -12.025 1.00 89.44 112 GLU A C 1
ATOM 927 O O . GLU A 1 112 ? 37.118 -6.876 -13.193 1.00 89.44 112 GLU A O 1
ATOM 932 N N . LEU A 1 113 ? 37.581 -7.873 -11.234 1.00 86.56 113 LEU A N 1
ATOM 933 C CA . LEU A 1 113 ? 38.821 -8.499 -11.693 1.00 86.56 113 LEU A CA 1
ATOM 934 C C . LEU A 1 113 ? 38.559 -9.501 -12.817 1.00 86.56 113 LEU A C 1
ATOM 936 O O . LEU A 1 113 ? 39.283 -9.506 -13.808 1.00 86.56 113 LEU A O 1
ATOM 940 N N . HIS A 1 114 ? 37.499 -10.298 -12.703 1.00 80.25 114 HIS A N 1
ATOM 941 C CA . HIS A 1 114 ? 37.073 -11.208 -13.757 1.00 80.25 114 HIS A CA 1
ATOM 942 C C . HIS A 1 114 ? 36.749 -10.449 -15.049 1.00 80.25 114 HIS A C 1
ATOM 944 O O . HIS A 1 114 ? 37.293 -10.777 -16.099 1.00 80.25 114 HIS A O 1
ATOM 950 N N . LYS A 1 115 ? 35.962 -9.368 -14.968 1.00 76.25 115 LYS A N 1
ATOM 951 C CA . LYS A 1 115 ? 35.662 -8.491 -16.113 1.00 76.25 115 LYS A CA 1
ATOM 952 C C . LYS A 1 115 ? 36.917 -7.878 -16.734 1.00 76.25 115 LYS A C 1
ATOM 954 O O . LYS A 1 115 ? 37.006 -7.798 -17.954 1.00 76.25 115 LYS A O 1
ATOM 959 N N . LEU A 1 116 ? 37.882 -7.444 -15.923 1.00 77.38 116 LEU A N 1
ATOM 960 C CA . LEU A 1 116 ? 39.140 -6.887 -16.423 1.00 77.38 116 LEU A CA 1
ATOM 961 C C . LEU A 1 116 ? 39.994 -7.951 -17.125 1.00 77.38 116 LEU A C 1
ATOM 963 O O . LEU A 1 116 ? 40.494 -7.686 -18.217 1.00 77.38 116 LEU A O 1
ATOM 967 N N . ASN A 1 117 ? 40.103 -9.156 -16.562 1.00 74.94 117 ASN A N 1
ATOM 968 C CA . ASN A 1 117 ? 40.815 -10.281 -17.181 1.00 74.94 117 ASN A CA 1
ATOM 969 C C . ASN A 1 117 ? 40.145 -10.742 -18.491 1.00 74.94 117 ASN A C 1
ATOM 971 O O . ASN A 1 117 ? 40.830 -11.011 -19.479 1.00 74.94 117 ASN A O 1
ATOM 975 N N . LEU A 1 118 ? 38.810 -10.753 -18.539 1.00 64.44 118 LEU A N 1
ATOM 976 C CA . LEU A 1 118 ? 38.045 -10.946 -19.774 1.00 64.44 118 LEU A CA 1
ATOM 977 C C . LEU A 1 118 ? 38.351 -9.843 -20.789 1.00 64.44 118 LEU A C 1
ATOM 979 O O . LEU A 1 118 ? 38.678 -10.158 -21.923 1.00 64.44 118 LEU A O 1
ATOM 983 N N . SER A 1 119 ? 38.373 -8.568 -20.385 1.00 59.53 119 SER A N 1
ATOM 984 C CA . SER A 1 119 ? 38.687 -7.457 -21.299 1.00 59.53 119 SER A CA 1
ATOM 985 C C . SER A 1 119 ? 40.101 -7.526 -21.891 1.00 59.53 119 SER A C 1
ATOM 987 O O . SER A 1 119 ? 40.305 -7.143 -23.041 1.00 59.53 119 SER A O 1
ATOM 989 N N . GLN A 1 120 ? 41.078 -8.053 -21.143 1.00 59.22 120 GLN A N 1
ATOM 990 C CA . GLN A 1 120 ? 42.430 -8.277 -21.664 1.00 59.22 120 GLN A CA 1
ATOM 991 C C . GLN A 1 120 ? 42.431 -9.349 -22.763 1.00 59.22 120 GLN A C 1
ATOM 993 O O . GLN A 1 120 ? 43.152 -9.211 -23.750 1.00 59.22 120 GLN A O 1
ATOM 998 N N . THR A 1 121 ? 41.567 -10.357 -22.637 1.00 55.72 121 THR A N 1
ATOM 999 C CA . THR A 1 121 ? 41.425 -11.459 -23.601 1.00 55.72 121 THR A CA 1
ATOM 1000 C C . THR A 1 121 ? 40.510 -11.088 -24.787 1.00 55.72 121 THR A C 1
ATOM 1002 O O . THR A 1 121 ? 40.752 -11.514 -25.912 1.00 55.72 121 THR A O 1
ATOM 1005 N N . GLU A 1 122 ? 39.506 -10.231 -24.568 1.00 52.75 122 GLU A N 1
ATOM 1006 C CA . GLU A 1 122 ? 38.503 -9.774 -25.549 1.00 52.75 122 GLU A CA 1
ATOM 1007 C C . GLU A 1 122 ? 38.900 -8.511 -26.332 1.00 52.75 122 GLU A C 1
ATOM 1009 O O . GLU A 1 122 ? 38.165 -8.076 -27.219 1.00 52.75 122 GLU A O 1
ATOM 1014 N N . SER A 1 123 ? 40.080 -7.938 -26.080 1.00 52.25 123 SER A N 1
ATOM 1015 C CA . SER A 1 123 ? 40.617 -6.764 -26.795 1.00 52.25 123 SER A CA 1
ATOM 1016 C C . SER A 1 123 ? 40.796 -6.943 -28.322 1.00 52.25 123 SER A C 1
ATOM 1018 O O . SER A 1 123 ? 41.264 -6.032 -29.001 1.00 52.25 123 SER A O 1
ATOM 1020 N N . ARG A 1 124 ? 40.396 -8.089 -28.893 1.00 52.69 124 ARG A N 1
ATOM 1021 C CA . ARG A 1 124 ? 40.350 -8.359 -30.340 1.00 52.69 124 ARG A CA 1
ATOM 1022 C C . ARG A 1 124 ? 38.952 -8.438 -30.958 1.00 52.69 124 ARG A C 1
ATOM 1024 O O . ARG A 1 124 ? 38.865 -8.550 -32.178 1.00 52.69 124 ARG A O 1
ATOM 1031 N N . THR A 1 125 ? 37.872 -8.357 -30.184 1.00 58.50 125 THR A N 1
ATOM 1032 C CA . THR A 1 125 ? 36.511 -8.321 -30.742 1.00 58.50 125 THR A CA 1
ATOM 1033 C C . THR A 1 125 ? 35.751 -7.132 -30.180 1.00 58.50 125 THR A C 1
ATOM 1035 O O . THR A 1 125 ? 35.225 -7.191 -29.071 1.00 58.50 125 THR A O 1
ATOM 1038 N N . ASP A 1 126 ? 35.696 -6.051 -30.955 1.00 59.12 126 ASP A N 1
ATOM 1039 C CA . ASP A 1 126 ? 34.988 -4.818 -30.620 1.00 59.12 126 ASP A CA 1
ATOM 1040 C C . ASP A 1 126 ? 33.515 -5.093 -30.248 1.00 59.12 126 ASP A C 1
ATOM 1042 O O . ASP A 1 126 ? 32.628 -5.271 -31.085 1.00 59.12 126 ASP A O 1
ATOM 1046 N N . LEU A 1 127 ? 33.224 -5.101 -28.945 1.00 57.22 127 LEU A N 1
ATOM 1047 C CA . LEU A 1 127 ? 31.864 -5.203 -28.396 1.00 57.22 127 LEU A CA 1
ATOM 1048 C C . LEU A 1 127 ? 30.968 -4.036 -28.855 1.00 57.22 127 LEU A C 1
ATOM 1050 O O . LEU A 1 127 ? 29.742 -4.157 -28.863 1.00 57.22 127 LEU A O 1
ATOM 1054 N N . THR A 1 128 ? 31.581 -2.921 -29.264 1.00 59.03 128 THR A N 1
ATOM 1055 C CA . THR A 1 128 ? 30.945 -1.734 -29.856 1.00 59.03 128 THR A CA 1
ATOM 1056 C C . THR A 1 128 ? 30.394 -1.984 -31.261 1.00 59.03 128 THR A C 1
ATOM 1058 O O . THR A 1 128 ? 29.502 -1.261 -31.699 1.00 59.03 128 THR A O 1
ATOM 1061 N N . THR A 1 129 ? 30.862 -3.021 -31.965 1.00 62.62 129 THR A N 1
ATOM 1062 C CA . THR A 1 129 ? 30.334 -3.408 -33.284 1.00 62.62 129 THR A CA 1
ATOM 1063 C C . THR A 1 129 ? 29.018 -4.177 -33.165 1.00 62.62 129 THR A C 1
ATOM 1065 O O . THR A 1 129 ? 28.258 -4.280 -34.128 1.00 62.62 129 THR A O 1
ATOM 1068 N N . ARG A 1 130 ? 28.705 -4.720 -31.979 1.00 69.88 130 ARG A N 1
ATOM 1069 C CA . ARG A 1 130 ? 27.474 -5.487 -31.778 1.00 69.88 130 ARG A CA 1
ATOM 1070 C C . ARG A 1 130 ? 26.270 -4.555 -31.700 1.00 69.88 130 ARG A C 1
ATOM 1072 O O . ARG A 1 130 ? 26.254 -3.596 -30.929 1.00 69.88 130 ARG A O 1
ATOM 1079 N N . GLN A 1 131 ? 25.210 -4.886 -32.433 1.00 67.06 131 GLN A N 1
ATOM 1080 C CA . GLN A 1 131 ? 24.020 -4.039 -32.550 1.00 67.06 131 GLN A CA 1
ATOM 1081 C C . GLN A 1 131 ? 23.331 -3.766 -31.196 1.00 67.06 131 GLN A C 1
ATOM 1083 O O . GLN A 1 131 ? 22.794 -2.682 -31.002 1.00 67.06 131 GLN A O 1
ATOM 1088 N N . TRP A 1 132 ? 23.390 -4.668 -30.210 1.00 66.88 132 TRP A N 1
ATOM 1089 C CA . TRP A 1 132 ? 22.822 -4.437 -28.867 1.00 66.88 132 TRP A CA 1
ATOM 1090 C C . TRP A 1 132 ? 23.579 -3.388 -28.028 1.00 66.88 132 TRP A C 1
ATOM 1092 O O . TRP A 1 132 ? 23.036 -2.882 -27.041 1.00 66.88 132 TRP A O 1
ATOM 1102 N N . SER A 1 133 ? 24.814 -3.039 -28.412 1.00 67.19 133 SER A N 1
ATOM 1103 C CA . SER A 1 133 ? 25.617 -1.997 -27.756 1.00 67.19 133 SER A CA 1
ATOM 1104 C C . SER A 1 133 ? 25.218 -0.580 -28.202 1.00 67.19 133 SER A C 1
ATOM 1106 O O . SER A 1 133 ? 25.482 0.391 -27.484 1.00 67.19 133 SER A O 1
ATOM 1108 N N . ALA A 1 134 ? 24.516 -0.457 -29.338 1.00 79.81 134 ALA A N 1
ATOM 1109 C CA . ALA A 1 134 ? 24.015 0.810 -29.848 1.00 79.81 134 ALA A CA 1
ATOM 1110 C C . ALA A 1 134 ? 22.931 1.385 -28.923 1.00 79.81 134 ALA A C 1
ATOM 1112 O O . ALA A 1 134 ? 21.976 0.703 -28.538 1.00 79.81 134 ALA A O 1
ATOM 1113 N N . THR A 1 135 ? 23.047 2.672 -28.586 1.00 84.62 135 THR A N 1
ATOM 1114 C CA . THR A 1 135 ? 22.111 3.357 -27.680 1.00 84.62 135 THR A CA 1
ATOM 1115 C C . THR A 1 135 ? 20.666 3.277 -28.169 1.00 84.62 135 THR A C 1
ATOM 1117 O O . THR A 1 135 ? 19.785 2.964 -27.373 1.00 84.62 135 THR A O 1
ATOM 1120 N N . ALA A 1 136 ? 20.428 3.454 -29.472 1.00 81.38 136 ALA A N 1
ATOM 1121 C CA . ALA A 1 136 ? 19.096 3.330 -30.067 1.00 81.38 136 ALA A CA 1
ATOM 1122 C C . ALA A 1 136 ? 18.472 1.944 -29.823 1.00 81.38 136 ALA A C 1
ATOM 1124 O O . ALA A 1 136 ? 17.310 1.845 -29.435 1.00 81.38 136 ALA A O 1
ATOM 1125 N N . ASN A 1 137 ? 19.263 0.876 -29.952 1.00 84.75 137 ASN A N 1
ATOM 1126 C CA . ASN A 1 137 ? 18.783 -0.490 -29.755 1.00 84.75 137 ASN A CA 1
ATOM 1127 C C . ASN A 1 137 ? 18.498 -0.784 -28.276 1.00 84.75 137 ASN A C 1
ATOM 1129 O O . ASN A 1 137 ? 17.513 -1.451 -27.964 1.00 84.75 137 ASN A O 1
ATOM 1133 N N . ARG A 1 138 ? 19.278 -0.222 -27.343 1.00 87.31 138 ARG A N 1
ATOM 1134 C CA . ARG A 1 138 ? 18.969 -0.303 -25.903 1.00 87.31 138 ARG A CA 1
ATOM 1135 C C . ARG A 1 138 ? 17.669 0.413 -25.551 1.00 87.31 138 ARG A C 1
ATOM 1137 O O . ARG A 1 138 ? 16.861 -0.138 -24.804 1.00 87.31 138 ARG A O 1
ATOM 1144 N N . GLU A 1 139 ? 17.456 1.615 -26.080 1.00 89.38 139 GLU A N 1
ATOM 1145 C CA . GLU A 1 139 ? 16.211 2.361 -25.860 1.00 89.38 139 GLU A CA 1
ATOM 1146 C C . GLU A 1 139 ? 15.008 1.642 -26.480 1.00 89.38 139 GLU A C 1
ATOM 1148 O O . GLU A 1 139 ? 13.969 1.505 -25.831 1.00 89.38 139 GLU A O 1
ATOM 1153 N N . PHE A 1 140 ? 15.169 1.063 -27.671 1.00 91.62 140 PHE A N 1
ATOM 1154 C CA . PHE A 1 140 ? 14.150 0.219 -28.287 1.00 91.62 140 PHE A CA 1
ATOM 1155 C C . PHE A 1 140 ? 13.815 -1.010 -27.426 1.00 91.62 140 PHE A C 1
ATOM 1157 O O . PHE A 1 140 ? 12.644 -1.286 -27.169 1.00 91.62 140 PHE A O 1
ATOM 1164 N N . VAL A 1 141 ? 14.822 -1.722 -26.904 1.00 89.81 141 VAL A N 1
ATOM 1165 C CA . VAL A 1 141 ? 14.610 -2.872 -26.005 1.00 89.81 141 VAL A CA 1
ATOM 1166 C C . VAL A 1 141 ? 13.887 -2.451 -24.724 1.00 89.81 141 VAL A C 1
ATOM 1168 O O . VAL A 1 141 ? 12.980 -3.161 -24.278 1.00 89.81 141 VAL A O 1
ATOM 1171 N N . LYS A 1 142 ? 14.233 -1.297 -24.138 1.00 92.88 142 LYS A N 1
ATOM 1172 C CA . LYS A 1 142 ? 13.520 -0.743 -22.974 1.00 92.88 142 LYS A CA 1
ATOM 1173 C C . LYS A 1 142 ? 12.058 -0.464 -23.304 1.00 92.88 142 LYS A C 1
ATOM 1175 O O . LYS A 1 142 ? 11.185 -0.864 -22.536 1.00 92.88 142 LYS A O 1
ATOM 1180 N N . LEU A 1 143 ? 11.789 0.184 -24.437 1.00 93.62 143 LEU A N 1
ATOM 1181 C CA . LEU A 1 143 ? 10.430 0.500 -24.865 1.00 93.62 143 LEU A CA 1
ATOM 1182 C C . LEU A 1 143 ? 9.620 -0.776 -25.112 1.00 93.62 143 LEU A C 1
ATOM 1184 O O . LEU A 1 143 ? 8.527 -0.916 -24.571 1.00 93.62 143 LEU A O 1
ATOM 1188 N N . ARG A 1 144 ? 10.190 -1.755 -25.824 1.00 94.50 144 ARG A N 1
ATOM 1189 C CA . ARG A 1 144 ? 9.563 -3.063 -26.055 1.00 94.50 144 ARG A CA 1
ATOM 1190 C C . ARG A 1 144 ? 9.209 -3.759 -24.741 1.00 94.50 144 ARG A C 1
ATOM 1192 O O . ARG A 1 144 ? 8.102 -4.267 -24.600 1.00 94.50 144 ARG A O 1
ATOM 1199 N N . ARG A 1 145 ? 10.123 -3.757 -23.762 1.00 94.06 145 ARG A N 1
ATOM 1200 C CA . ARG A 1 145 ? 9.871 -4.338 -22.432 1.00 94.06 145 ARG A CA 1
ATOM 1201 C C . ARG A 1 145 ? 8.764 -3.598 -21.687 1.00 94.06 145 ARG A C 1
ATOM 1203 O O . ARG A 1 145 ? 7.912 -4.254 -21.103 1.00 94.06 145 ARG A O 1
ATOM 1210 N N . ARG A 1 146 ? 8.740 -2.262 -21.729 1.00 96.19 146 ARG A N 1
ATOM 1211 C CA . ARG A 1 146 ? 7.660 -1.463 -21.123 1.00 96.19 146 ARG A CA 1
ATOM 1212 C C . ARG A 1 146 ? 6.308 -1.779 -21.751 1.00 96.19 146 ARG A C 1
ATOM 1214 O O . ARG A 1 146 ? 5.351 -1.973 -21.018 1.00 96.19 146 ARG A O 1
ATOM 1221 N N . ILE A 1 147 ? 6.250 -1.898 -23.077 1.00 96.12 147 ILE A N 1
ATOM 1222 C CA . ILE A 1 147 ? 5.028 -2.284 -23.791 1.00 96.12 147 ILE A CA 1
ATOM 1223 C C . ILE A 1 147 ? 4.595 -3.702 -23.394 1.00 96.12 147 ILE A C 1
ATOM 1225 O O . ILE A 1 147 ? 3.420 -3.914 -23.118 1.00 96.12 147 ILE A O 1
ATOM 1229 N N . SER A 1 148 ? 5.523 -4.662 -23.311 1.00 94.88 148 SER A N 1
ATOM 1230 C CA . SER A 1 148 ? 5.215 -6.029 -22.856 1.00 94.88 148 SER A CA 1
ATOM 1231 C C . SER A 1 148 ? 4.647 -6.040 -21.436 1.00 94.88 148 SER A C 1
ATOM 1233 O O . SER A 1 148 ? 3.595 -6.621 -21.200 1.00 94.88 148 SER A O 1
ATOM 1235 N N . ARG A 1 149 ? 5.293 -5.327 -20.505 1.00 93.88 149 ARG A N 1
ATOM 1236 C CA . ARG A 1 149 ? 4.828 -5.207 -19.116 1.00 93.88 149 ARG A CA 1
ATOM 1237 C C . ARG A 1 149 ? 3.480 -4.507 -19.012 1.00 93.88 149 ARG A C 1
ATOM 1239 O O . ARG A 1 149 ? 2.648 -4.942 -18.236 1.00 93.88 149 ARG A O 1
ATOM 1246 N N . ALA A 1 150 ? 3.247 -3.462 -19.803 1.00 94.31 150 ALA A N 1
ATOM 1247 C CA . ALA A 1 150 ? 1.954 -2.788 -19.836 1.00 94.31 150 ALA A CA 1
ATOM 1248 C C . ALA A 1 150 ? 0.839 -3.740 -20.292 1.00 94.31 150 ALA A C 1
ATOM 1250 O O . ALA A 1 150 ? -0.231 -3.744 -19.699 1.00 94.31 150 ALA A O 1
ATOM 1251 N N . LYS A 1 151 ? 1.102 -4.594 -21.291 1.00 91.38 151 LYS A N 1
ATOM 1252 C CA . LYS A 1 151 ? 0.149 -5.625 -21.727 1.00 91.38 151 LYS A CA 1
ATOM 1253 C C . LYS A 1 151 ? -0.131 -6.657 -20.631 1.00 91.38 151 LYS A C 1
ATOM 1255 O O . LYS A 1 151 ? -1.286 -6.996 -20.417 1.00 91.38 151 LYS A O 1
ATOM 1260 N N . GLU A 1 152 ? 0.901 -7.120 -19.925 1.00 93.94 152 GLU A N 1
ATOM 1261 C CA . GLU A 1 152 ? 0.745 -8.018 -18.767 1.00 93.94 152 GLU A CA 1
ATOM 1262 C C . GLU A 1 152 ? -0.046 -7.364 -17.624 1.00 93.94 152 GLU A C 1
ATOM 1264 O O . GLU A 1 152 ? -0.840 -8.019 -16.957 1.00 93.94 152 GLU A O 1
ATOM 1269 N N . GLU A 1 153 ? 0.164 -6.073 -17.375 1.00 91.94 153 GLU A N 1
ATOM 1270 C CA . GLU A 1 153 ? -0.542 -5.365 -16.309 1.00 91.94 153 GLU A CA 1
ATOM 1271 C C . GLU A 1 153 ? -2.012 -5.125 -16.666 1.00 91.94 153 GLU A C 1
ATOM 1273 O O . GLU A 1 153 ? -2.869 -5.214 -15.794 1.00 91.94 153 GLU A O 1
ATOM 1278 N N . ILE A 1 154 ? -2.328 -4.898 -17.947 1.00 90.25 154 ILE A N 1
ATOM 1279 C CA . ILE A 1 154 ? -3.718 -4.820 -18.416 1.00 90.25 154 ILE A CA 1
ATOM 1280 C C . ILE A 1 154 ? -4.445 -6.136 -18.120 1.00 90.25 154 ILE A C 1
ATOM 1282 O O . ILE A 1 154 ? -5.492 -6.107 -17.478 1.00 90.25 154 ILE A O 1
ATOM 1286 N N . THR A 1 155 ? -3.872 -7.287 -18.490 1.00 89.38 155 THR A N 1
ATOM 1287 C CA . THR A 1 155 ? -4.527 -8.586 -18.248 1.00 89.38 155 THR A CA 1
ATOM 1288 C C . THR A 1 155 ? -4.691 -8.888 -16.757 1.00 89.38 155 THR A C 1
ATOM 1290 O O . THR A 1 155 ? -5.710 -9.435 -16.338 1.00 89.38 155 THR A O 1
ATOM 1293 N N . ARG A 1 156 ? -3.727 -8.492 -15.916 1.00 90.62 156 ARG A N 1
ATOM 1294 C CA . ARG A 1 156 ? -3.854 -8.591 -14.452 1.00 90.62 156 ARG A CA 1
ATOM 1295 C C . ARG A 1 156 ? -4.942 -7.682 -13.902 1.00 90.62 156 ARG A C 1
ATOM 1297 O O . ARG A 1 156 ? -5.738 -8.124 -13.078 1.00 90.62 156 ARG A O 1
ATOM 1304 N N . CYS A 1 157 ? -4.984 -6.435 -14.360 1.00 90.31 157 CYS A N 1
ATOM 1305 C CA . CYS A 1 157 ? -5.977 -5.461 -13.933 1.00 90.31 157 CYS A CA 1
ATOM 1306 C C . CYS A 1 157 ? -7.399 -5.934 -14.264 1.00 90.31 157 CYS A C 1
ATOM 1308 O O . CYS A 1 157 ? -8.284 -5.790 -13.427 1.00 90.31 157 CYS A O 1
ATOM 1310 N N . GLU A 1 158 ? -7.615 -6.580 -15.414 1.00 88.62 158 GLU A N 1
ATOM 1311 C CA . GLU A 1 158 ? -8.908 -7.185 -15.768 1.00 88.62 158 GLU A CA 1
ATOM 1312 C C . GLU A 1 158 ? -9.336 -8.275 -14.763 1.00 88.62 158 GLU A C 1
ATOM 1314 O O . GLU A 1 158 ? -10.481 -8.288 -14.299 1.00 88.62 158 GLU A O 1
ATOM 1319 N N . VAL A 1 159 ? -8.415 -9.160 -14.361 1.00 88.44 159 VAL A N 1
ATOM 1320 C CA . VAL A 1 159 ? -8.686 -10.206 -13.357 1.00 88.44 159 VAL A CA 1
ATOM 1321 C C . VAL A 1 159 ? -8.957 -9.600 -11.980 1.00 88.44 159 VAL A C 1
ATOM 1323 O O . VAL A 1 159 ? -9.912 -9.993 -11.306 1.00 88.44 159 VAL A O 1
ATOM 1326 N N . GLU A 1 160 ? -8.144 -8.635 -11.557 1.00 90.44 160 GLU A N 1
ATOM 1327 C CA . GLU A 1 160 ? -8.298 -7.972 -10.261 1.00 90.44 160 GLU A CA 1
ATOM 1328 C C . GLU A 1 160 ? -9.572 -7.122 -10.195 1.00 90.44 160 GLU A C 1
ATOM 1330 O O . GLU A 1 160 ? -10.258 -7.137 -9.175 1.00 90.44 160 GLU A O 1
ATOM 1335 N N . ALA A 1 161 ? -9.976 -6.470 -11.288 1.00 90.44 161 ALA A N 1
ATOM 1336 C CA . ALA A 1 161 ? -11.256 -5.769 -11.379 1.00 90.44 161 ALA A CA 1
ATOM 1337 C C . ALA A 1 161 ? -12.435 -6.725 -11.135 1.00 90.44 161 ALA A C 1
ATOM 1339 O O . ALA A 1 161 ? -13.356 -6.412 -10.373 1.00 90.44 161 ALA A O 1
ATOM 1340 N N . ARG A 1 162 ? -12.382 -7.932 -11.714 1.00 89.25 162 ARG A N 1
ATOM 1341 C CA . ARG A 1 162 ? -13.393 -8.975 -11.488 1.00 89.25 162 ARG A CA 1
ATOM 1342 C C . ARG A 1 162 ? -13.366 -9.517 -10.056 1.00 89.25 162 ARG A C 1
ATOM 1344 O O . ARG A 1 162 ? -14.426 -9.724 -9.455 1.00 89.25 162 ARG A O 1
ATOM 1351 N N . ARG A 1 163 ? -12.178 -9.731 -9.482 1.00 89.44 163 ARG A N 1
ATOM 1352 C CA . ARG A 1 163 ? -12.015 -10.161 -8.080 1.00 89.44 163 ARG A CA 1
ATOM 1353 C C . ARG A 1 163 ? -12.562 -9.122 -7.113 1.00 89.44 163 ARG A C 1
ATOM 1355 O O . ARG A 1 163 ? -13.326 -9.479 -6.223 1.00 89.44 163 ARG A O 1
ATOM 1362 N N . LEU A 1 164 ? -12.250 -7.849 -7.335 1.00 91.94 164 LEU A N 1
ATOM 1363 C CA . LEU A 1 164 ? -12.746 -6.735 -6.537 1.00 91.94 164 LEU A CA 1
ATOM 1364 C C . LEU A 1 164 ? -14.272 -6.629 -6.604 1.00 91.94 164 LEU A C 1
ATOM 1366 O O . LEU A 1 164 ? -14.919 -6.501 -5.567 1.00 91.94 164 LEU A O 1
ATOM 1370 N N . HIS A 1 165 ? -14.860 -6.756 -7.799 1.00 91.69 165 HIS A N 1
ATOM 1371 C CA . HIS A 1 165 ? -16.316 -6.786 -7.964 1.00 91.69 165 HIS A CA 1
ATOM 1372 C C . HIS A 1 165 ? -16.952 -7.918 -7.137 1.00 91.69 165 HIS A C 1
ATOM 1374 O O . HIS A 1 165 ? -17.936 -7.701 -6.432 1.00 91.69 165 HIS A O 1
ATOM 1380 N N . THR A 1 166 ? -16.356 -9.110 -7.173 1.00 91.00 166 THR A N 1
ATOM 1381 C CA . THR A 1 166 ? -16.831 -10.283 -6.420 1.00 91.00 166 THR A CA 1
ATOM 1382 C C . THR A 1 166 ? -16.697 -10.073 -4.910 1.00 91.00 166 THR A C 1
ATOM 1384 O O . THR A 1 166 ? -17.662 -10.264 -4.173 1.00 91.00 166 THR A O 1
ATOM 1387 N N . ALA A 1 167 ? -15.538 -9.590 -4.457 1.00 91.12 167 ALA A N 1
ATOM 1388 C CA . ALA A 1 167 ? -15.261 -9.326 -3.051 1.00 91.12 167 ALA A CA 1
ATOM 1389 C C . ALA A 1 167 ? -16.242 -8.312 -2.450 1.00 91.12 167 ALA A C 1
ATOM 1391 O O . ALA A 1 167 ? -16.718 -8.520 -1.340 1.00 9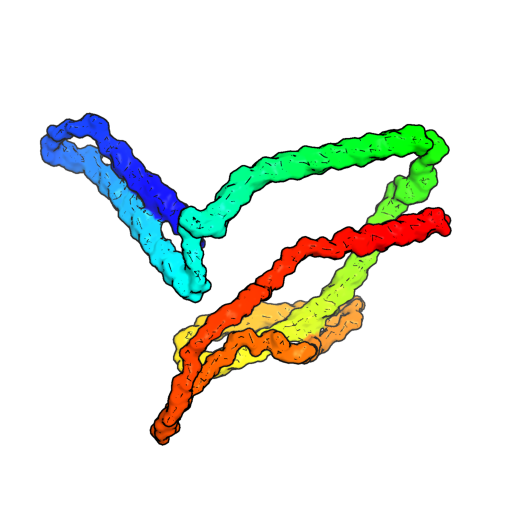1.12 167 ALA A O 1
ATOM 1392 N N . ILE A 1 168 ? -16.605 -7.257 -3.189 1.00 92.69 168 ILE A N 1
ATOM 1393 C CA . ILE A 1 168 ? -17.595 -6.266 -2.740 1.00 92.69 168 ILE A CA 1
ATOM 1394 C C . ILE A 1 168 ? -18.975 -6.909 -2.522 1.00 92.69 168 ILE A C 1
ATOM 1396 O O . ILE A 1 168 ? -19.649 -6.600 -1.539 1.00 92.69 168 ILE A O 1
ATOM 1400 N N . LEU A 1 169 ? -19.405 -7.809 -3.413 1.00 90.00 169 LEU A N 1
ATOM 1401 C CA . LEU A 1 169 ? -20.692 -8.503 -3.276 1.00 90.00 169 LEU A CA 1
ATOM 1402 C C . LEU A 1 169 ? -20.688 -9.511 -2.121 1.00 90.00 169 LEU A C 1
ATOM 1404 O O . LEU A 1 169 ? -21.694 -9.659 -1.421 1.00 90.00 169 LEU A O 1
ATOM 1408 N N . ASP A 1 170 ? -19.568 -10.196 -1.906 1.00 88.94 170 ASP A N 1
ATOM 1409 C CA . ASP A 1 170 ? -19.404 -11.117 -0.783 1.00 88.94 170 ASP A CA 1
ATOM 1410 C C . ASP A 1 170 ? -19.353 -10.373 0.558 1.00 88.94 170 ASP A C 1
ATOM 1412 O O . ASP A 1 170 ? -19.978 -10.815 1.527 1.00 88.94 170 ASP A O 1
ATOM 1416 N N . GLU A 1 171 ? -18.687 -9.216 0.599 1.00 91.56 171 GLU A N 1
ATOM 1417 C CA . GLU A 1 171 ? -18.649 -8.311 1.752 1.00 91.56 171 GLU A CA 1
ATOM 1418 C C . GLU A 1 171 ? -20.065 -7.801 2.085 1.00 91.56 171 GLU A C 1
ATOM 1420 O O . GLU A 1 171 ? -20.494 -7.894 3.234 1.00 91.56 171 GLU A O 1
ATOM 1425 N N . ASP A 1 172 ? -20.851 -7.376 1.085 1.00 92.19 172 ASP A N 1
ATOM 1426 C CA . ASP A 1 172 ? -22.254 -6.967 1.269 1.00 92.19 172 ASP A CA 1
ATOM 1427 C C . ASP A 1 172 ? -23.128 -8.111 1.815 1.00 92.19 172 ASP A C 1
ATOM 1429 O O . ASP A 1 172 ? -23.916 -7.921 2.749 1.00 92.19 172 ASP A O 1
ATOM 1433 N N . ARG A 1 173 ? -22.959 -9.337 1.297 1.00 91.81 173 ARG A N 1
ATOM 1434 C CA . ARG A 1 173 ? -23.662 -10.520 1.821 1.00 91.81 173 ARG A CA 1
ATOM 1435 C C . ARG A 1 173 ? -23.280 -10.793 3.275 1.00 91.81 173 ARG A C 1
ATOM 1437 O O . ARG A 1 173 ? -24.153 -11.103 4.086 1.00 91.81 173 ARG A O 1
ATOM 1444 N N . HIS A 1 174 ? -21.998 -10.680 3.608 1.00 91.56 174 HIS A N 1
ATOM 1445 C CA . HIS A 1 174 ? -21.510 -10.876 4.966 1.00 91.56 174 HIS A CA 1
ATOM 1446 C C . HIS A 1 174 ? -22.045 -9.805 5.924 1.00 91.56 174 HIS A C 1
ATOM 1448 O O . HIS A 1 174 ? -22.571 -10.149 6.981 1.00 91.56 174 HIS A O 1
ATOM 1454 N N . PHE A 1 175 ? -22.026 -8.529 5.534 1.00 93.81 175 PHE A N 1
ATOM 1455 C CA . PHE A 1 175 ? -22.591 -7.448 6.342 1.00 93.81 175 PHE A CA 1
ATOM 1456 C C . PHE A 1 175 ? -24.083 -7.635 6.600 1.00 93.81 175 PHE A C 1
ATOM 1458 O O . PHE A 1 175 ? -24.530 -7.459 7.732 1.00 93.81 175 PHE A O 1
ATOM 1465 N N . LYS A 1 176 ? -24.856 -8.060 5.594 1.00 92.50 176 LYS A N 1
ATOM 1466 C CA . LYS A 1 176 ? -26.278 -8.391 5.776 1.00 92.50 176 LYS A CA 1
ATOM 1467 C C . LYS A 1 176 ? -26.482 -9.517 6.790 1.00 92.50 176 LYS A C 1
ATOM 1469 O O . LYS A 1 176 ? -27.382 -9.416 7.619 1.00 92.50 176 LYS A O 1
ATOM 1474 N N . GLN A 1 177 ? -25.647 -10.557 6.747 1.00 93.88 177 GLN A N 1
ATOM 1475 C CA . GLN A 1 177 ? -25.699 -11.673 7.697 1.00 93.88 177 GLN A CA 1
ATOM 1476 C C . GLN A 1 177 ? -25.373 -11.220 9.125 1.00 93.88 177 GLN A C 1
ATOM 1478 O O . GLN A 1 177 ? -26.160 -11.477 10.032 1.00 93.88 177 GLN A O 1
ATOM 1483 N N . VAL A 1 178 ? -24.266 -10.497 9.316 1.00 93.00 178 VAL A N 1
ATOM 1484 C CA . VAL A 1 178 ? -23.841 -10.000 10.635 1.00 93.00 178 VAL A CA 1
ATOM 1485 C C . VAL A 1 178 ? -24.871 -9.029 11.212 1.00 93.00 178 VAL A C 1
ATOM 1487 O O . VAL A 1 178 ? -25.268 -9.167 12.364 1.00 93.00 178 VAL A O 1
ATOM 1490 N N . LEU A 1 179 ? -25.382 -8.087 10.413 1.00 93.38 179 LEU A N 1
ATOM 1491 C CA . LEU A 1 179 ? -26.419 -7.159 10.870 1.00 93.38 179 LEU A CA 1
ATOM 1492 C C . LEU A 1 179 ? -27.729 -7.875 11.222 1.00 93.38 179 LEU A C 1
ATOM 1494 O O . LEU A 1 179 ? -28.406 -7.456 12.156 1.00 93.38 179 LEU A O 1
ATOM 1498 N N . ALA A 1 180 ? -28.101 -8.938 10.503 1.00 93.56 180 ALA A N 1
ATOM 1499 C CA . ALA A 1 180 ? -29.268 -9.744 10.856 1.00 93.56 180 ALA A CA 1
ATOM 1500 C C . ALA A 1 180 ? -29.061 -10.482 12.188 1.00 93.56 180 ALA A C 1
ATOM 1502 O O . ALA A 1 180 ? -29.946 -10.445 13.036 1.00 93.56 180 ALA A O 1
ATOM 1503 N N . GLN A 1 181 ? -27.886 -11.082 12.399 1.00 93.81 181 GLN A N 1
ATOM 1504 C CA . GLN A 1 181 ? -27.537 -11.760 13.652 1.00 93.81 181 GLN A CA 1
ATOM 1505 C C . GLN A 1 181 ? -27.556 -10.796 14.844 1.00 93.81 181 GLN A C 1
ATOM 1507 O O . GLN A 1 181 ? -28.251 -11.064 15.817 1.00 93.81 181 GLN A O 1
ATOM 1512 N N . LEU A 1 182 ? -26.896 -9.639 14.727 1.00 92.31 182 LEU A N 1
ATOM 1513 C CA . LEU A 1 182 ? -26.835 -8.626 15.790 1.00 92.31 182 LEU A CA 1
ATOM 1514 C C . LEU A 1 182 ? -28.205 -8.012 16.119 1.00 92.31 182 LEU A C 1
ATOM 1516 O O . LEU A 1 182 ? -28.459 -7.605 17.251 1.00 92.31 182 LEU A O 1
ATOM 1520 N N . ARG A 1 183 ? -29.109 -7.934 15.133 1.00 93.12 183 ARG A N 1
ATOM 1521 C CA . ARG A 1 183 ? -30.500 -7.511 15.360 1.00 93.12 183 ARG A CA 1
ATOM 1522 C C . ARG A 1 183 ? -31.298 -8.552 16.135 1.00 93.12 183 ARG A C 1
ATOM 1524 O O . ARG A 1 183 ? -32.136 -8.166 16.942 1.00 93.12 183 ARG A O 1
ATOM 1531 N N . LEU A 1 184 ? -31.055 -9.838 15.878 1.00 93.62 184 LEU A N 1
ATOM 1532 C CA . LEU A 1 184 ? -31.719 -10.937 16.581 1.00 93.62 184 LEU A CA 1
ATOM 1533 C C . LEU A 1 184 ? -31.233 -11.055 18.029 1.00 93.62 184 LEU A C 1
ATOM 1535 O O . LEU A 1 184 ? -32.053 -11.277 18.913 1.00 93.62 184 LEU A O 1
ATOM 1539 N N . SER A 1 185 ? -29.934 -10.869 18.280 1.00 92.31 185 SER A N 1
ATOM 1540 C CA . SER A 1 185 ? -29.356 -10.885 19.631 1.00 92.31 185 SER A CA 1
ATOM 1541 C C . SER A 1 185 ? -29.579 -9.591 20.423 1.00 92.31 185 SER A C 1
ATOM 1543 O O . SER A 1 185 ? -29.370 -9.588 21.631 1.00 92.31 185 SER A O 1
ATOM 1545 N N . GLN A 1 186 ? -30.028 -8.507 19.772 1.00 87.31 186 GLN A N 1
ATOM 1546 C CA . GLN A 1 186 ? -30.161 -7.167 20.366 1.00 87.31 186 GLN A CA 1
ATOM 1547 C C . GLN A 1 186 ? -28.860 -6.661 21.016 1.00 87.31 186 GLN A C 1
ATOM 1549 O O . GLN A 1 186 ? -28.877 -5.991 22.050 1.00 87.31 186 GLN A O 1
ATOM 1554 N N . ASP A 1 187 ? -27.719 -6.956 20.392 1.00 86.88 187 ASP A N 1
ATOM 1555 C CA . ASP A 1 187 ? -26.420 -6.576 20.940 1.00 86.88 187 ASP A CA 1
ATOM 1556 C C . ASP A 1 187 ? -26.182 -5.061 20.884 1.00 86.88 187 ASP A C 1
ATOM 1558 O O . ASP A 1 187 ? -26.457 -4.382 19.890 1.00 86.88 187 ASP A O 1
ATOM 1562 N N . ILE A 1 188 ? -25.550 -4.531 21.933 1.00 89.00 188 ILE A N 1
ATOM 1563 C CA . ILE A 1 188 ? -25.241 -3.098 22.088 1.00 89.00 188 ILE A CA 1
ATOM 1564 C C . ILE A 1 188 ? -24.330 -2.583 20.953 1.00 89.00 188 ILE A C 1
ATOM 1566 O O . ILE A 1 188 ? -24.390 -1.413 20.574 1.00 89.00 188 ILE A O 1
ATOM 1570 N N . ILE A 1 189 ? -23.509 -3.458 20.359 1.00 93.06 189 ILE A N 1
ATOM 1571 C CA . ILE A 1 189 ? -22.579 -3.108 19.271 1.00 93.06 189 ILE A CA 1
ATOM 1572 C C . ILE A 1 189 ? -23.265 -2.872 17.918 1.00 93.06 189 ILE A C 1
ATOM 1574 O O . ILE A 1 189 ? -22.611 -2.404 16.983 1.00 93.06 189 ILE A O 1
ATOM 1578 N N . LEU A 1 190 ? -24.565 -3.165 17.797 1.00 93.25 190 LEU A N 1
ATOM 1579 C CA . LEU A 1 190 ? -25.316 -3.061 16.546 1.00 93.25 190 LEU A CA 1
ATOM 1580 C C . LEU A 1 190 ? -25.169 -1.683 15.887 1.00 93.25 190 LEU A C 1
ATOM 1582 O O . LEU A 1 190 ? -24.909 -1.605 14.688 1.00 93.25 190 LEU A O 1
ATOM 1586 N N . VAL A 1 191 ? -25.295 -0.605 16.666 1.00 92.06 191 VAL A N 1
ATOM 1587 C CA . VAL A 1 191 ? -25.227 0.774 16.152 1.00 92.06 191 VAL A CA 1
ATOM 1588 C C . VAL A 1 191 ? -23.844 1.071 15.565 1.00 92.06 191 VAL A C 1
ATOM 1590 O O . VAL A 1 191 ? -23.735 1.559 14.442 1.00 92.06 191 VAL A O 1
ATOM 1593 N N . ALA A 1 192 ? -22.777 0.694 16.273 1.00 93.94 192 ALA A N 1
ATOM 1594 C CA . ALA A 1 192 ? -21.407 0.914 15.813 1.00 93.94 192 ALA A CA 1
ATOM 1595 C C . ALA A 1 192 ? -21.092 0.126 14.528 1.00 93.94 192 ALA A C 1
ATOM 1597 O O . ALA A 1 192 ? -20.471 0.658 13.602 1.00 93.94 192 ALA A O 1
ATOM 1598 N N . VAL A 1 193 ? -21.552 -1.129 14.444 1.00 93.44 193 VAL A N 1
ATOM 1599 C CA . VAL A 1 193 ? -21.397 -1.958 13.239 1.00 93.44 193 VAL A CA 1
ATOM 1600 C C . VAL A 1 193 ? -22.222 -1.392 12.082 1.00 93.44 193 VAL A C 1
ATOM 1602 O O . VAL A 1 193 ? -21.735 -1.340 10.956 1.00 93.44 193 VAL A O 1
ATOM 1605 N N . GLN A 1 194 ? -23.432 -0.896 12.336 1.00 94.25 194 GLN A N 1
ATOM 1606 C CA . GLN A 1 194 ? -24.272 -0.271 11.315 1.00 94.25 194 GLN A CA 1
ATOM 1607 C C . GLN A 1 194 ? -23.633 0.996 10.728 1.00 94.25 194 GLN A C 1
ATOM 1609 O O . GLN A 1 194 ? -23.645 1.177 9.506 1.00 94.25 194 GLN A O 1
ATOM 1614 N N . ASP A 1 195 ? -23.014 1.835 11.558 1.00 93.94 195 ASP A N 1
ATOM 1615 C CA . ASP A 1 195 ? -22.277 3.018 11.101 1.00 93.94 195 ASP A CA 1
ATOM 1616 C C . ASP A 1 195 ? -21.033 2.643 10.285 1.00 93.94 195 ASP A C 1
ATOM 1618 O O . ASP A 1 195 ? -20.688 3.303 9.298 1.00 93.94 195 ASP A O 1
ATOM 1622 N N . PHE A 1 196 ? -20.325 1.582 10.683 1.00 95.44 196 PHE A N 1
ATOM 1623 C CA . PHE A 1 196 ? -19.211 1.039 9.905 1.00 95.44 196 PHE A CA 1
ATOM 1624 C C . PHE A 1 196 ? -19.678 0.538 8.532 1.00 95.44 196 PHE A C 1
ATOM 1626 O O . PHE A 1 196 ? -19.147 0.978 7.511 1.00 95.44 196 PHE A O 1
ATOM 1633 N N . VAL A 1 197 ? -20.705 -0.316 8.498 1.00 94.69 197 VAL A N 1
ATOM 1634 C CA . VAL A 1 197 ? -21.257 -0.880 7.258 1.00 94.69 197 VAL A CA 1
ATOM 1635 C C . VAL A 1 197 ? -21.751 0.231 6.334 1.00 94.69 197 VAL A C 1
ATOM 1637 O O . VAL A 1 197 ? -21.437 0.219 5.148 1.00 94.69 197 VAL A O 1
ATOM 1640 N N . SER A 1 198 ? -22.447 1.239 6.863 1.00 93.88 198 SER A N 1
ATOM 1641 C CA . SER A 1 198 ? -22.959 2.361 6.064 1.00 93.88 198 SER A CA 1
ATOM 1642 C C . SER A 1 198 ? -21.835 3.123 5.352 1.00 93.88 198 SER A C 1
ATOM 1644 O O . SER A 1 198 ? -21.926 3.390 4.153 1.00 93.88 198 SER A O 1
ATOM 1646 N N . ARG A 1 199 ? -20.735 3.414 6.058 1.00 94.81 199 ARG A N 1
ATOM 1647 C CA . ARG A 1 199 ? -19.546 4.056 5.469 1.00 94.81 199 ARG A CA 1
ATOM 1648 C C . ARG A 1 199 ? -18.855 3.155 4.451 1.00 94.81 199 ARG A C 1
ATOM 1650 O O . ARG A 1 199 ? -18.452 3.621 3.388 1.00 94.81 199 ARG A O 1
ATOM 1657 N N . ARG A 1 200 ? -18.740 1.860 4.753 1.00 94.00 200 ARG A N 1
ATOM 1658 C CA . ARG A 1 200 ? -18.110 0.887 3.856 1.00 94.00 200 ARG A CA 1
ATOM 1659 C C . ARG A 1 200 ? -18.882 0.750 2.544 1.00 94.00 200 ARG A C 1
ATOM 1661 O O . ARG A 1 200 ? -18.276 0.796 1.478 1.00 94.00 200 ARG A O 1
ATOM 1668 N N . LEU A 1 201 ? -20.212 0.705 2.610 1.00 92.69 201 LEU A N 1
ATOM 1669 C CA . LEU A 1 201 ? -21.077 0.667 1.433 1.00 92.69 201 LEU A CA 1
ATOM 1670 C C . LEU A 1 201 ? -20.958 1.934 0.576 1.00 92.69 201 LEU A C 1
ATOM 1672 O O . LEU A 1 201 ? -20.919 1.816 -0.642 1.00 92.69 201 LEU A O 1
ATOM 1676 N N . GLN A 1 202 ? -20.835 3.126 1.171 1.00 93.31 202 GLN A N 1
ATOM 1677 C CA . GLN A 1 202 ? -20.619 4.370 0.410 1.00 93.31 202 GLN A CA 1
ATOM 1678 C C . GLN A 1 202 ? -19.304 4.373 -0.381 1.00 93.31 202 GLN A C 1
ATOM 1680 O O . GLN A 1 202 ? -19.231 4.921 -1.478 1.00 93.31 202 GLN A O 1
ATOM 1685 N N . ILE A 1 203 ? -18.252 3.762 0.160 1.00 93.75 203 ILE A N 1
ATOM 1686 C CA . ILE A 1 203 ? -16.989 3.604 -0.568 1.00 93.75 203 ILE A CA 1
ATOM 1687 C C . ILE A 1 203 ? -17.175 2.572 -1.683 1.00 93.75 203 ILE A C 1
ATOM 1689 O O . ILE A 1 203 ? -16.812 2.824 -2.832 1.00 93.75 203 ILE A O 1
ATOM 1693 N N . ASN A 1 204 ? -17.802 1.438 -1.369 1.00 93.94 204 ASN A N 1
ATOM 1694 C CA . ASN A 1 204 ? -18.042 0.372 -2.335 1.00 93.94 204 ASN A CA 1
ATOM 1695 C C . ASN A 1 204 ? -18.925 0.838 -3.506 1.00 93.94 204 ASN A C 1
ATOM 1697 O O . ASN A 1 204 ? -18.681 0.431 -4.639 1.00 93.94 204 ASN A O 1
ATOM 1701 N N . THR A 1 205 ? -19.900 1.731 -3.293 1.00 93.69 205 THR A N 1
ATOM 1702 C CA . THR A 1 205 ? -20.702 2.299 -4.393 1.00 93.69 205 THR A CA 1
ATOM 1703 C C . THR A 1 205 ? -19.855 3.130 -5.349 1.00 93.69 205 THR A C 1
ATOM 1705 O O . THR A 1 205 ? -20.062 3.042 -6.561 1.00 93.69 205 THR A O 1
ATOM 1708 N N . ARG A 1 206 ? -18.875 3.889 -4.839 1.00 94.44 206 ARG A N 1
ATOM 1709 C CA . ARG A 1 206 ? -17.928 4.625 -5.684 1.00 94.44 206 ARG A CA 1
ATOM 1710 C C . ARG A 1 206 ? -17.045 3.670 -6.483 1.00 94.44 206 ARG A C 1
ATOM 1712 O O . ARG A 1 206 ? -16.954 3.819 -7.696 1.00 94.44 206 ARG A O 1
ATOM 1719 N N . VAL A 1 207 ? -16.481 2.658 -5.827 1.00 93.44 207 VAL A N 1
ATOM 1720 C CA . VAL A 1 207 ? -15.638 1.645 -6.484 1.00 93.44 207 VAL A CA 1
ATOM 1721 C C . VAL A 1 207 ? -16.413 0.903 -7.575 1.00 93.44 207 VAL A C 1
ATOM 1723 O O . VAL A 1 207 ? -15.901 0.715 -8.674 1.00 93.44 207 VAL A O 1
ATOM 1726 N N . LEU A 1 208 ? -17.675 0.540 -7.329 1.00 92.19 208 LEU A N 1
ATOM 1727 C CA . LEU A 1 208 ? -18.534 -0.080 -8.342 1.00 92.19 208 LEU A CA 1
ATOM 1728 C C . LEU A 1 208 ? -18.856 0.865 -9.507 1.00 92.19 208 LEU A C 1
ATOM 1730 O O . LEU A 1 208 ? -19.013 0.400 -10.633 1.00 92.19 208 LEU A O 1
ATOM 1734 N N . ALA A 1 209 ? -18.975 2.174 -9.268 1.00 92.69 209 ALA A N 1
ATOM 1735 C CA . ALA A 1 209 ? -19.157 3.149 -10.341 1.00 92.69 209 ALA A CA 1
ATOM 1736 C C . ALA A 1 209 ? -17.902 3.252 -11.222 1.00 92.69 209 ALA A C 1
ATOM 1738 O O . ALA A 1 209 ? -18.020 3.223 -12.446 1.00 92.69 209 ALA A O 1
ATOM 1739 N N . ASP A 1 210 ? -16.719 3.290 -10.609 1.00 91.75 210 ASP A N 1
ATOM 1740 C CA . ASP A 1 210 ? -15.444 3.317 -11.328 1.00 91.75 210 ASP A CA 1
ATOM 1741 C C . ASP A 1 210 ? -15.213 1.996 -12.099 1.00 91.75 210 ASP A C 1
ATOM 1743 O O . ASP A 1 210 ? -14.804 2.020 -13.258 1.00 91.75 210 ASP A O 1
ATOM 1747 N N . LEU A 1 211 ? -15.586 0.840 -11.529 1.00 91.88 211 LEU A N 1
ATOM 1748 C CA . LEU A 1 211 ? -15.570 -0.455 -12.230 1.00 91.88 211 LEU A CA 1
ATOM 1749 C C . LEU A 1 211 ? -16.530 -0.488 -13.427 1.00 91.88 211 LEU A C 1
ATOM 1751 O O . LEU A 1 211 ? -16.172 -0.985 -14.490 1.00 91.88 211 LEU A O 1
ATOM 1755 N N . LYS A 1 212 ? -17.739 0.071 -13.296 1.00 89.06 212 LYS A N 1
ATOM 1756 C CA . LYS A 1 212 ? -18.677 0.184 -14.427 1.00 89.06 212 LYS A CA 1
ATOM 1757 C C . LYS A 1 212 ? -18.106 1.043 -15.551 1.00 89.06 212 LYS A C 1
ATOM 1759 O O . LYS A 1 212 ? -18.286 0.701 -16.714 1.00 89.06 212 LYS A O 1
ATOM 1764 N N . GLN A 1 213 ? -17.418 2.133 -15.208 1.00 91.75 213 GLN A N 1
ATOM 1765 C CA . GLN A 1 213 ? -16.723 2.959 -16.194 1.00 91.75 213 GLN A CA 1
ATOM 1766 C C . GLN A 1 213 ? -15.593 2.176 -16.867 1.00 91.75 213 GLN A C 1
ATOM 1768 O O . GLN A 1 213 ? -15.523 2.177 -18.093 1.00 91.75 213 GLN A O 1
ATOM 1773 N N . LEU A 1 214 ? -14.781 1.443 -16.096 1.00 88.38 214 LEU A N 1
ATOM 1774 C CA . LEU A 1 214 ? -13.720 0.577 -16.618 1.00 88.38 214 LEU A CA 1
ATOM 1775 C C . LEU A 1 214 ? -14.262 -0.443 -17.633 1.00 88.38 214 LEU A C 1
ATOM 1777 O O . LEU A 1 214 ? -13.711 -0.573 -18.721 1.00 88.38 214 LEU A O 1
ATOM 1781 N N . PHE A 1 215 ? -15.375 -1.108 -17.315 1.00 87.56 215 PHE A N 1
ATOM 1782 C CA . PHE A 1 215 ? -16.017 -2.086 -18.202 1.00 87.56 215 PHE A CA 1
ATOM 1783 C C . PHE A 1 215 ? -16.644 -1.470 -19.459 1.00 87.56 215 PHE A C 1
ATOM 1785 O O . PHE A 1 215 ? -16.921 -2.186 -20.415 1.00 87.56 215 PHE A O 1
ATOM 1792 N N . SER A 1 216 ? -16.883 -0.156 -19.464 1.00 89.81 216 SER A N 1
ATOM 1793 C CA . SER A 1 216 ? -17.440 0.569 -20.612 1.00 89.81 216 SER A CA 1
ATOM 1794 C C . SER A 1 216 ? -16.385 1.117 -21.580 1.00 89.81 216 SER A C 1
ATOM 1796 O O . SER A 1 216 ? -16.748 1.721 -22.588 1.00 89.81 216 SER A O 1
ATOM 1798 N N . LEU A 1 217 ? -15.091 0.941 -21.289 1.00 89.88 217 LEU A N 1
ATOM 1799 C CA . LEU A 1 217 ? -14.014 1.455 -22.135 1.00 89.88 217 LEU A CA 1
ATOM 1800 C C . LEU A 1 217 ? -13.861 0.644 -23.430 1.00 89.88 217 LEU A C 1
ATOM 1802 O O . LEU A 1 217 ? -13.866 -0.587 -23.428 1.00 89.88 217 LEU A O 1
ATOM 1806 N N . GLU A 1 218 ? -13.649 1.357 -24.537 1.00 77.19 218 GLU A N 1
ATOM 1807 C CA . GLU A 1 218 ? -13.347 0.788 -25.852 1.00 77.19 218 GLU A CA 1
ATOM 1808 C C . GLU A 1 218 ? -11.943 0.156 -25.824 1.00 77.19 218 GLU A C 1
ATOM 1810 O O . GLU A 1 218 ? -10.926 0.843 -25.903 1.00 77.19 218 GLU A O 1
ATOM 1815 N N . GLY A 1 219 ? -11.888 -1.161 -25.612 1.00 75.75 219 GLY A N 1
ATOM 1816 C CA . GLY A 1 219 ? -10.642 -1.920 -25.446 1.00 75.75 219 GLY A CA 1
ATOM 1817 C C . GLY A 1 219 ? -10.611 -2.844 -24.228 1.00 75.75 219 GLY A C 1
ATOM 1818 O O . GLY A 1 219 ? -9.631 -3.563 -24.057 1.00 75.75 219 GLY A O 1
ATOM 1819 N N . PHE A 1 220 ? -11.658 -2.852 -23.399 1.00 82.75 220 PHE A N 1
ATOM 1820 C CA . PHE A 1 220 ? -11.811 -3.854 -22.346 1.00 82.75 220 PHE A CA 1
ATOM 1821 C C . PHE A 1 220 ? -12.171 -5.217 -22.955 1.00 82.75 220 PHE A C 1
ATOM 1823 O O . PHE A 1 220 ? -13.147 -5.336 -23.696 1.00 82.75 220 PHE A O 1
ATOM 1830 N N . THR A 1 221 ? -11.378 -6.242 -22.644 1.00 81.12 221 THR A N 1
ATOM 1831 C CA . THR A 1 221 ? -11.540 -7.611 -23.164 1.00 81.12 221 THR A CA 1
ATOM 1832 C C . THR A 1 221 ? -11.975 -8.618 -22.102 1.00 81.12 221 THR A C 1
ATOM 1834 O O . THR A 1 221 ? -12.290 -9.759 -22.438 1.00 81.12 221 THR A O 1
ATOM 1837 N N . GLY A 1 222 ? -11.997 -8.212 -20.831 1.00 77.50 222 GLY A N 1
ATOM 1838 C CA . GLY A 1 222 ? -12.388 -9.059 -19.709 1.00 77.50 222 GLY A CA 1
ATOM 1839 C C . GLY A 1 222 ? -13.900 -9.272 -19.567 1.00 77.50 222 GLY A C 1
ATOM 1840 O O . GLY A 1 222 ? -14.723 -8.600 -20.186 1.00 77.50 222 GLY A O 1
ATOM 1841 N N . ASP A 1 223 ? -14.278 -10.191 -18.678 1.00 78.75 223 ASP A N 1
ATOM 1842 C CA . ASP A 1 223 ? -15.679 -10.408 -18.310 1.00 78.75 223 ASP A CA 1
ATOM 1843 C C . ASP A 1 223 ? -16.121 -9.387 -17.242 1.00 78.75 223 ASP A C 1
ATOM 1845 O O . ASP A 1 223 ? -15.559 -9.378 -16.140 1.00 78.75 223 ASP A O 1
ATOM 1849 N N . PRO A 1 224 ? -17.169 -8.576 -17.486 1.00 80.25 224 PRO A N 1
ATOM 1850 C CA . PRO A 1 224 ? -17.670 -7.599 -16.512 1.00 80.25 224 PRO A CA 1
ATOM 1851 C C . PRO A 1 224 ? -18.533 -8.238 -15.409 1.00 80.25 224 PRO A C 1
ATOM 1853 O O . PRO A 1 224 ? -18.894 -7.597 -14.416 1.00 80.25 224 PRO A O 1
ATOM 1856 N N . THR A 1 225 ? -18.906 -9.507 -15.582 1.00 81.88 225 THR A N 1
ATOM 1857 C CA . THR A 1 225 ? -19.757 -10.234 -14.641 1.00 81.88 225 THR A CA 1
ATOM 1858 C C . THR A 1 225 ? -18.979 -10.628 -13.383 1.00 81.88 225 THR A C 1
ATOM 1860 O O . THR A 1 225 ? -17.838 -11.092 -13.501 1.00 81.88 225 THR A O 1
ATOM 1863 N N . PRO A 1 226 ? -19.592 -10.536 -12.188 1.00 80.62 226 PRO A N 1
ATOM 1864 C CA . PRO A 1 226 ? -18.999 -11.060 -10.963 1.00 80.62 226 PRO A CA 1
ATOM 1865 C C . PRO A 1 226 ? -18.538 -12.512 -11.130 1.00 80.62 226 PRO A C 1
ATOM 1867 O O . PRO A 1 226 ? -19.164 -13.304 -11.838 1.00 80.62 226 PRO A O 1
ATOM 1870 N N . GLY A 1 227 ? -17.426 -12.869 -10.490 1.00 75.56 227 GLY A N 1
ATOM 1871 C CA . GLY A 1 227 ? -17.018 -14.263 -10.366 1.00 75.56 227 GLY A CA 1
ATOM 1872 C C . GLY A 1 227 ? -18.009 -15.046 -9.504 1.00 75.56 227 GLY A C 1
ATOM 1873 O O . GLY A 1 227 ? -18.700 -14.481 -8.656 1.00 75.56 227 GLY A O 1
ATOM 1874 N N . GLN A 1 228 ? -18.079 -16.358 -9.719 1.00 65.75 228 GLN A N 1
ATOM 1875 C CA . GLN A 1 228 ? -18.739 -17.262 -8.782 1.00 65.75 228 GLN A CA 1
ATOM 1876 C C . GLN A 1 228 ? -17.692 -17.788 -7.793 1.00 65.75 228 GLN A C 1
ATOM 1878 O O . GLN A 1 228 ? -16.582 -18.120 -8.219 1.00 65.75 228 GLN A O 1
ATOM 1883 N N . PRO A 1 229 ? -18.001 -17.861 -6.488 1.00 56.03 229 PRO A N 1
ATOM 1884 C CA . PRO A 1 229 ? -17.073 -18.415 -5.516 1.00 56.03 229 PRO A CA 1
ATOM 1885 C C . PRO A 1 229 ? -16.825 -19.895 -5.829 1.00 56.03 229 PRO A C 1
ATOM 1887 O O . PRO A 1 229 ? -17.747 -20.711 -5.804 1.00 56.03 229 PRO A O 1
ATOM 1890 N N . VAL A 1 230 ? -15.570 -20.241 -6.119 1.00 58.16 230 VAL A N 1
ATOM 1891 C CA . VAL A 1 230 ? -15.112 -21.630 -6.240 1.00 58.16 230 VAL A CA 1
ATOM 1892 C C . VAL A 1 230 ? -14.965 -22.182 -4.819 1.00 58.16 230 VAL A C 1
ATOM 1894 O O . VAL A 1 230 ? -13.886 -22.165 -4.242 1.00 58.16 230 VAL A O 1
ATOM 1897 N N . SER A 1 231 ? -16.085 -22.625 -4.252 1.00 45.59 231 SER A N 1
ATOM 1898 C CA . SER A 1 231 ? -16.197 -23.364 -2.985 1.00 45.59 231 SER A CA 1
ATOM 1899 C C . SER A 1 231 ? -15.904 -22.592 -1.674 1.00 45.59 231 SER A C 1
ATOM 1901 O O . SER A 1 231 ? -15.039 -21.720 -1.609 1.00 45.59 231 SER A O 1
ATOM 1903 N N . PRO A 1 232 ? -16.616 -22.916 -0.575 1.00 48.09 232 PRO A N 1
ATOM 1904 C CA . PRO A 1 232 ? -16.602 -22.158 0.678 1.00 48.09 232 PRO A CA 1
ATOM 1905 C C . PRO A 1 232 ? -15.474 -22.603 1.630 1.00 48.09 232 PRO A C 1
ATOM 1907 O O . PRO A 1 232 ? -15.739 -22.966 2.768 1.00 48.09 232 PRO A O 1
ATOM 1910 N N . ILE A 1 233 ? -14.211 -22.595 1.194 1.00 43.25 233 ILE A N 1
ATOM 1911 C CA . ILE A 1 233 ? -13.088 -23.129 2.006 1.00 43.25 233 ILE A CA 1
ATOM 1912 C C . ILE A 1 233 ? -12.475 -22.080 2.964 1.00 43.25 233 ILE A C 1
ATOM 1914 O O . ILE A 1 233 ? -11.529 -22.355 3.687 1.00 43.25 233 ILE A O 1
ATOM 1918 N N . PHE A 1 234 ? -13.048 -20.878 3.077 1.00 43.19 234 PHE A N 1
ATOM 1919 C CA . PHE A 1 234 ? -12.619 -19.902 4.092 1.00 43.19 234 PHE A CA 1
ATOM 1920 C C . PHE A 1 234 ? -13.809 -19.295 4.847 1.00 43.19 234 PHE A C 1
ATOM 1922 O O . PHE A 1 234 ? -14.061 -18.092 4.831 1.00 43.19 234 PHE A O 1
ATOM 1929 N N . ARG A 1 235 ? -14.584 -20.162 5.505 1.00 49.06 235 ARG A N 1
ATOM 1930 C CA . ARG A 1 235 ? -15.520 -19.786 6.577 1.00 49.06 235 ARG A CA 1
ATOM 1931 C C . ARG A 1 235 ? -15.444 -20.793 7.725 1.00 49.0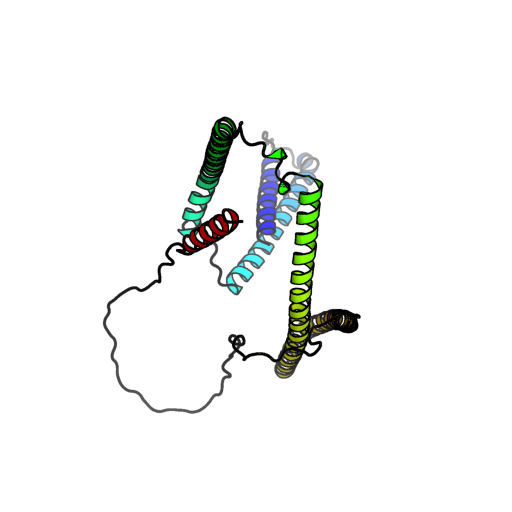6 235 ARG A C 1
ATOM 1933 O O . ARG A 1 235 ? -16.440 -21.390 8.100 1.00 49.06 235 ARG A O 1
ATOM 1940 N N . GLU A 1 236 ? -14.271 -20.953 8.320 1.00 40.31 236 GLU A N 1
ATOM 1941 C CA . GLU A 1 236 ? -14.147 -21.632 9.612 1.00 40.31 236 GLU A CA 1
ATOM 1942 C C . GLU A 1 236 ? -13.480 -20.703 10.617 1.00 40.31 236 GLU A C 1
ATOM 1944 O O . GLU A 1 236 ? -12.263 -20.641 10.739 1.00 40.31 236 GLU A O 1
ATOM 1949 N N . SER A 1 237 ? -14.318 -19.918 11.298 1.00 38.94 237 SER A N 1
ATOM 1950 C CA . SER A 1 237 ? -14.170 -19.544 12.712 1.00 38.94 237 SER A CA 1
ATOM 1951 C C . SER A 1 237 ? -15.363 -18.679 13.119 1.00 38.94 237 SER A C 1
ATOM 1953 O O . SER A 1 237 ? -15.263 -17.465 13.273 1.00 38.94 237 SER A O 1
ATOM 1955 N N . SER A 1 238 ? -16.533 -19.305 13.221 1.00 40.75 238 SER A N 1
ATOM 1956 C CA . SER A 1 238 ? -17.634 -18.834 14.075 1.00 40.75 238 SER A CA 1
ATOM 1957 C C . SER A 1 238 ? -18.716 -19.910 14.183 1.00 40.75 238 SER A C 1
ATOM 1959 O O . SER A 1 238 ? -19.890 -19.673 13.916 1.00 40.75 238 SER A O 1
ATOM 1961 N N . HIS A 1 239 ? -18.324 -21.120 14.596 1.00 35.94 239 HIS A N 1
ATOM 1962 C CA . HIS A 1 239 ? -19.281 -22.015 15.234 1.00 35.94 239 HIS A CA 1
ATOM 1963 C C . HIS A 1 239 ? -19.286 -21.694 16.730 1.00 35.94 239 HIS A C 1
ATOM 1965 O O . HIS A 1 239 ? -18.366 -22.044 17.460 1.00 35.94 239 HIS A O 1
ATOM 1971 N N . ILE A 1 240 ? -20.319 -20.979 17.168 1.00 39.06 240 ILE A N 1
ATOM 1972 C CA . ILE A 1 240 ? -20.713 -20.902 18.575 1.00 39.06 240 ILE A CA 1
ATOM 1973 C C . ILE A 1 240 ? -21.718 -22.046 18.777 1.00 39.06 240 ILE A C 1
ATOM 1975 O O . ILE A 1 240 ? -22.732 -22.057 18.074 1.00 39.06 240 ILE A O 1
ATOM 1979 N N . PRO A 1 241 ? -21.465 -23.037 19.648 1.00 36.69 241 PRO A N 1
ATOM 1980 C CA . PRO A 1 241 ? -22.490 -23.997 20.041 1.00 36.69 241 PRO A CA 1
ATOM 1981 C C . PRO A 1 241 ? -23.568 -23.277 20.861 1.00 36.69 241 PRO A C 1
ATOM 1983 O O . PRO A 1 241 ? -23.264 -22.640 21.869 1.00 36.69 241 PRO A O 1
ATOM 1986 N N . GLN A 1 242 ? -24.824 -23.343 20.419 1.00 33.16 242 GLN A N 1
ATOM 1987 C CA . GLN A 1 242 ? -25.957 -22.892 21.229 1.00 33.16 242 GLN A CA 1
ATOM 1988 C C . GLN A 1 242 ? -26.217 -23.884 22.377 1.00 33.16 242 GLN A C 1
ATOM 1990 O O . GLN A 1 242 ? -26.107 -25.092 22.159 1.00 33.16 242 GLN A O 1
ATOM 1995 N N . PRO A 1 243 ? -26.597 -23.410 23.578 1.00 36.00 243 PRO A N 1
ATOM 1996 C CA . PRO A 1 243 ? -27.007 -24.271 24.675 1.00 36.00 243 PRO A CA 1
ATOM 1997 C C . PRO A 1 243 ? -28.481 -24.662 24.515 1.00 36.00 243 PRO A C 1
ATOM 1999 O O . PRO A 1 243 ? -29.346 -23.821 24.268 1.00 36.00 243 PRO A O 1
ATOM 2002 N N . SER A 1 244 ? -28.783 -25.942 24.696 1.00 35.00 244 SER A N 1
ATOM 2003 C CA . SER A 1 244 ? -30.140 -26.429 24.945 1.00 35.00 244 SER A CA 1
ATOM 2004 C C . SER A 1 244 ? -30.072 -27.409 26.114 1.00 35.00 244 SER A C 1
ATOM 2006 O O . SER A 1 244 ? -29.496 -28.485 25.992 1.00 35.00 244 SER A O 1
ATOM 2008 N N . ALA A 1 245 ? -30.595 -26.976 27.259 1.00 38.25 245 ALA A N 1
ATOM 2009 C CA . ALA A 1 245 ? -31.070 -27.837 28.342 1.00 38.25 245 ALA A CA 1
ATOM 2010 C C . ALA A 1 245 ? -32.410 -28.463 27.873 1.00 38.25 245 ALA A C 1
ATOM 2012 O O . ALA A 1 245 ? -33.065 -27.869 27.020 1.00 38.25 245 ALA A O 1
ATOM 2013 N N . GLU A 1 246 ? -32.893 -29.634 28.278 1.00 34.91 246 GLU A N 1
ATOM 2014 C CA . GLU A 1 246 ? -32.762 -30.462 29.479 1.00 34.91 246 GLU A CA 1
ATOM 2015 C C . GLU A 1 246 ? -33.012 -31.929 29.051 1.00 34.91 246 GLU A C 1
ATOM 2017 O O . GLU A 1 246 ? -33.790 -32.147 28.125 1.00 34.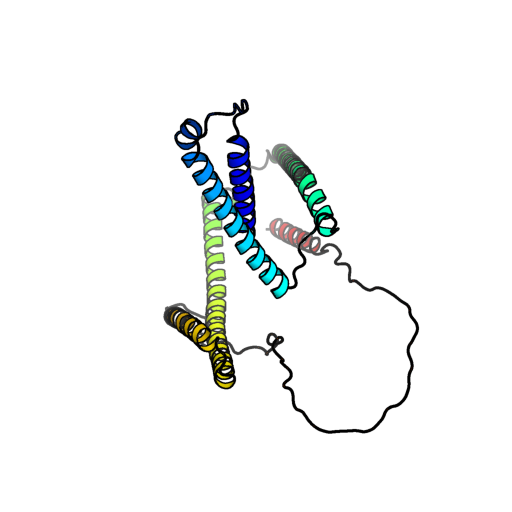91 246 GLU A O 1
ATOM 2022 N N . ASP A 1 247 ? -32.382 -32.927 29.684 1.00 30.77 247 ASP A N 1
ATOM 2023 C CA . ASP A 1 247 ? -33.120 -33.958 30.437 1.00 30.77 247 ASP A CA 1
ATOM 2024 C C . ASP A 1 247 ? -32.218 -35.010 31.106 1.00 30.77 247 ASP A C 1
ATOM 2026 O O . ASP A 1 247 ? -31.066 -35.242 30.743 1.00 30.77 247 ASP A O 1
ATOM 2030 N N . SER A 1 248 ? -32.778 -35.590 32.161 1.00 35.50 248 SER A N 1
ATOM 2031 C CA . SER A 1 248 ? -32.112 -36.148 33.337 1.00 35.50 248 SER A CA 1
ATOM 2032 C C . SER A 1 248 ? -31.781 -37.653 33.267 1.00 35.50 248 SER A C 1
ATOM 2034 O O . SER A 1 248 ? -32.534 -38.433 32.701 1.00 35.50 248 SER A O 1
ATOM 2036 N N . HIS A 1 249 ? -30.714 -38.031 33.992 1.00 33.38 249 HIS A N 1
ATOM 2037 C CA . HIS A 1 249 ? -30.406 -39.323 34.644 1.00 33.38 249 HIS A CA 1
ATOM 2038 C C . HIS A 1 249 ? -30.361 -40.642 33.837 1.00 33.38 249 HIS A C 1
ATOM 2040 O O . HIS A 1 249 ? -31.387 -41.129 33.375 1.00 33.38 249 HIS A O 1
ATOM 2046 N N . SER A 1 250 ? -29.199 -41.328 33.859 1.00 33.34 250 SER A N 1
ATOM 2047 C CA . SER A 1 250 ? -28.980 -42.650 34.514 1.00 33.34 250 SER A CA 1
ATOM 2048 C C . SER A 1 250 ? -27.555 -43.202 34.261 1.00 33.34 250 SER A C 1
ATOM 2050 O O . SER A 1 250 ? -27.248 -43.602 33.146 1.00 33.34 250 SER A O 1
ATOM 2052 N N . ASP A 1 251 ? -26.743 -43.210 35.325 1.00 35.00 251 ASP A N 1
ATOM 2053 C CA . ASP A 1 251 ? -25.651 -44.115 35.759 1.00 35.00 251 ASP A CA 1
ATOM 2054 C C . ASP A 1 251 ? -24.474 -44.626 34.870 1.00 35.00 251 ASP A C 1
ATOM 2056 O O . ASP A 1 251 ? -24.598 -44.800 33.660 1.00 35.00 251 ASP A O 1
ATOM 2060 N N . PRO A 1 252 ? -23.289 -44.885 35.495 1.00 47.94 252 PRO A N 1
ATOM 2061 C CA . PRO A 1 252 ? -21.987 -45.078 34.837 1.00 47.94 252 PRO A CA 1
ATOM 2062 C C . PRO A 1 252 ? -21.607 -46.562 34.641 1.00 47.94 252 PRO A C 1
ATOM 2064 O O . PRO A 1 252 ? -22.220 -47.444 35.248 1.00 47.94 252 PRO A O 1
ATOM 2067 N N . PRO A 1 253 ? -20.520 -46.860 33.895 1.00 40.06 253 PRO A N 1
ATOM 2068 C CA . PRO A 1 253 ? -19.421 -47.556 34.582 1.00 40.06 253 PRO A CA 1
ATOM 2069 C C . PRO A 1 253 ? -17.980 -47.265 34.094 1.00 40.06 253 PRO A C 1
ATOM 2071 O O . PRO A 1 253 ? -17.710 -47.096 32.912 1.00 40.06 253 PRO A O 1
ATOM 2074 N N . ALA A 1 254 ? -17.080 -47.345 35.084 1.00 33.09 254 ALA A N 1
ATOM 2075 C CA . ALA A 1 254 ? -15.735 -47.942 35.088 1.00 33.09 254 ALA A CA 1
ATOM 2076 C C . ALA A 1 254 ? -14.606 -47.392 34.182 1.00 33.09 254 ALA A C 1
ATOM 2078 O O . ALA A 1 254 ? -14.492 -47.715 33.007 1.00 33.09 254 ALA A O 1
ATOM 2079 N N . LEU A 1 255 ? -13.721 -46.632 34.843 1.00 39.75 255 LEU A N 1
ATOM 2080 C CA . LEU A 1 255 ? -12.252 -46.768 34.906 1.00 39.75 255 LEU A CA 1
ATOM 2081 C C . LEU A 1 255 ? -11.542 -47.577 33.801 1.00 39.75 255 LEU A C 1
ATOM 2083 O O . LEU A 1 255 ? -11.656 -48.797 33.770 1.00 39.75 255 LEU A O 1
ATOM 2087 N N . ASP A 1 256 ? -10.658 -46.904 33.056 1.00 33.41 256 ASP A N 1
ATOM 2088 C CA . ASP A 1 256 ? -9.223 -47.234 33.085 1.00 33.41 256 ASP A CA 1
ATOM 2089 C C . ASP A 1 256 ? -8.366 -46.076 32.534 1.00 33.41 256 ASP A C 1
ATOM 2091 O O . ASP A 1 256 ? -8.652 -45.486 31.493 1.00 33.41 256 ASP A O 1
ATOM 2095 N N . HIS A 1 257 ? -7.306 -45.736 33.263 1.00 38.34 257 HIS A N 1
ATOM 2096 C CA . HIS A 1 257 ? -6.214 -44.848 32.856 1.00 38.34 257 HIS A CA 1
ATOM 2097 C C . HIS A 1 257 ? -4.954 -45.324 33.594 1.00 38.34 257 HIS A C 1
ATOM 2099 O O . HIS A 1 257 ? -5.079 -45.758 34.741 1.00 38.34 257 HIS A O 1
ATOM 2105 N N . PRO A 1 258 ? -3.746 -45.012 33.109 1.00 54.38 258 PRO A N 1
ATOM 2106 C CA . PRO A 1 258 ? -3.032 -45.414 31.889 1.00 54.38 258 PRO A CA 1
ATOM 2107 C C . PRO A 1 258 ? -1.790 -46.270 32.299 1.00 54.38 258 PRO A C 1
ATOM 2109 O O . PRO A 1 258 ? -1.795 -46.787 33.420 1.00 54.38 258 PRO A O 1
ATOM 2112 N N . PRO A 1 259 ? -0.737 -46.470 31.470 1.00 41.66 259 PRO A N 1
ATOM 2113 C CA . PRO A 1 259 ? 0.308 -45.434 31.364 1.00 41.66 259 PRO A CA 1
ATOM 2114 C C . PRO A 1 259 ? 1.027 -45.299 30.001 1.00 41.66 259 PRO A C 1
ATOM 2116 O O . PRO A 1 259 ? 1.236 -46.280 29.298 1.00 41.66 259 PRO A O 1
ATOM 2119 N N . ASP A 1 260 ? 1.390 -44.041 29.720 1.00 35.41 260 ASP A N 1
ATOM 2120 C CA . ASP A 1 260 ? 2.683 -43.497 29.251 1.00 35.41 260 ASP A CA 1
ATOM 2121 C C . ASP A 1 260 ? 3.406 -43.990 27.971 1.00 35.41 260 ASP A C 1
ATOM 2123 O O . ASP A 1 260 ? 3.355 -45.158 27.601 1.00 35.41 260 ASP A O 1
ATOM 2127 N N . ASP A 1 261 ? 4.177 -43.036 27.408 1.00 36.25 261 ASP A N 1
ATOM 2128 C CA . ASP A 1 261 ? 5.266 -43.135 26.403 1.00 36.25 261 ASP A CA 1
ATOM 2129 C C . ASP A 1 261 ? 4.862 -43.468 24.952 1.00 36.25 261 ASP A C 1
ATOM 2131 O O . ASP A 1 261 ? 4.092 -44.383 24.696 1.00 36.25 261 ASP A O 1
ATOM 2135 N N . ASP A 1 262 ? 5.297 -42.793 23.883 1.00 36.91 262 ASP A N 1
ATOM 2136 C CA . ASP A 1 262 ? 6.367 -41.825 23.587 1.00 36.91 262 ASP A CA 1
ATOM 2137 C C . ASP A 1 262 ? 5.863 -40.980 22.384 1.00 36.91 262 ASP A C 1
ATOM 2139 O O . ASP A 1 262 ? 5.075 -41.460 21.572 1.00 36.91 262 ASP A O 1
ATOM 2143 N N . GLY A 1 263 ? 6.167 -39.691 22.228 1.00 34.84 263 GLY A N 1
ATOM 2144 C CA . GLY A 1 263 ? 7.420 -39.255 21.608 1.00 34.84 263 GLY A CA 1
ATOM 2145 C C . GLY A 1 263 ? 7.185 -38.647 20.211 1.00 34.84 263 GLY A C 1
ATOM 2146 O O . GLY A 1 263 ? 6.879 -39.350 19.259 1.00 34.84 263 GLY A O 1
ATOM 2147 N N . ASP A 1 264 ? 7.328 -37.322 20.137 1.00 35.38 264 ASP A N 1
ATOM 2148 C CA . ASP A 1 264 ? 7.847 -36.511 19.024 1.00 35.38 264 ASP A CA 1
ATOM 2149 C C . ASP A 1 264 ? 7.427 -36.775 17.559 1.00 35.38 264 ASP A C 1
ATOM 2151 O O . ASP A 1 264 ? 7.947 -37.662 16.894 1.00 35.38 264 ASP A O 1
ATOM 2155 N N . GLU A 1 265 ? 6.704 -35.810 16.966 1.00 40.00 265 GLU A N 1
ATOM 2156 C CA . GLU A 1 265 ? 7.016 -35.363 15.596 1.00 40.00 265 GLU A CA 1
ATOM 2157 C C . GLU A 1 265 ? 6.665 -33.874 15.393 1.00 40.00 265 GLU A C 1
ATOM 2159 O O . GLU A 1 265 ? 5.628 -33.482 14.856 1.00 40.00 265 GLU A O 1
ATOM 2164 N N . ILE A 1 266 ? 7.558 -32.996 15.861 1.00 35.88 266 ILE A N 1
ATOM 2165 C CA . ILE A 1 266 ? 7.607 -31.602 15.410 1.00 35.88 266 ILE A CA 1
ATOM 2166 C C . ILE A 1 266 ? 8.322 -31.610 14.059 1.00 35.88 266 ILE A C 1
ATOM 2168 O O . ILE A 1 266 ? 9.540 -31.775 13.996 1.00 35.88 266 ILE A O 1
ATOM 2172 N N . GLY A 1 267 ? 7.560 -31.410 12.983 1.00 34.47 267 GLY A N 1
ATOM 2173 C CA . GLY A 1 267 ? 8.086 -31.207 11.637 1.00 34.47 267 GLY A CA 1
ATOM 2174 C C . GLY A 1 267 ? 9.087 -30.052 11.603 1.00 34.47 267 GLY A C 1
ATOM 2175 O O . GLY A 1 267 ? 8.724 -28.875 11.651 1.00 34.47 267 GLY A O 1
ATOM 2176 N N . VAL A 1 268 ? 10.367 -30.410 11.529 1.00 35.09 268 VAL A N 1
ATOM 2177 C CA . VAL A 1 268 ? 11.485 -29.512 11.261 1.00 35.09 268 VAL A CA 1
ATOM 2178 C C . VAL A 1 268 ? 11.318 -28.970 9.843 1.00 35.09 268 VAL A C 1
ATOM 2180 O O . VAL A 1 268 ? 11.460 -29.698 8.865 1.00 35.09 268 VAL A O 1
ATOM 2183 N N . ILE A 1 269 ? 11.034 -27.674 9.725 1.00 38.25 269 ILE A N 1
ATOM 2184 C CA . ILE A 1 269 ? 11.194 -26.934 8.471 1.00 38.25 269 ILE A CA 1
ATOM 2185 C C . ILE A 1 269 ? 12.702 -26.851 8.210 1.00 38.25 269 ILE A C 1
ATOM 2187 O O . ILE A 1 269 ? 13.406 -26.025 8.796 1.00 38.25 269 ILE A O 1
ATOM 2191 N N . GLY A 1 270 ? 13.197 -27.770 7.383 1.00 38.00 270 GLY A N 1
ATOM 2192 C CA . GLY A 1 270 ? 14.526 -27.697 6.789 1.00 38.00 270 GLY A CA 1
ATOM 2193 C C . GLY A 1 270 ? 14.640 -26.506 5.826 1.00 38.00 270 GLY A C 1
ATOM 2194 O O . GLY A 1 270 ? 13.624 -25.962 5.383 1.00 38.00 270 GLY A O 1
ATOM 2195 N N . PRO A 1 271 ? 15.866 -26.053 5.524 1.00 40.03 271 PRO A N 1
ATOM 2196 C CA . PRO A 1 271 ? 16.089 -24.952 4.603 1.00 40.03 271 PRO A CA 1
ATOM 2197 C C . PRO A 1 271 ? 15.678 -25.350 3.179 1.00 40.03 271 PRO A C 1
ATOM 2199 O O . PRO A 1 271 ? 16.174 -26.326 2.633 1.00 40.03 271 PRO A O 1
ATOM 2202 N N . ASP A 1 272 ? 14.765 -24.551 2.634 1.00 43.72 272 ASP A N 1
ATOM 2203 C CA . ASP A 1 272 ? 14.401 -24.353 1.229 1.00 43.72 272 ASP A CA 1
ATOM 2204 C C . ASP A 1 272 ? 15.422 -24.895 0.199 1.00 43.72 272 ASP A C 1
ATOM 2206 O O . ASP A 1 272 ? 16.422 -24.246 -0.117 1.00 43.72 272 ASP A O 1
ATOM 2210 N N . GLU A 1 273 ? 15.138 -26.080 -0.352 1.00 49.34 273 GLU A N 1
ATOM 2211 C CA . GLU A 1 273 ? 15.812 -26.683 -1.517 1.00 49.34 273 GLU A CA 1
ATOM 2212 C C . GLU A 1 273 ? 15.307 -26.101 -2.862 1.00 49.34 273 GLU A C 1
ATOM 2214 O O . GLU A 1 273 ? 15.462 -26.715 -3.913 1.00 49.34 273 GLU A O 1
ATOM 2219 N N . GLY A 1 274 ? 14.721 -24.898 -2.880 1.00 44.09 274 GLY A N 1
ATOM 2220 C CA . GLY A 1 274 ? 14.233 -24.249 -4.105 1.00 44.09 274 GLY A CA 1
ATOM 2221 C C . GLY A 1 274 ? 15.290 -23.514 -4.943 1.00 44.09 274 GLY A C 1
ATOM 2222 O O . GLY A 1 274 ? 14.990 -23.053 -6.041 1.00 44.09 274 GLY A O 1
ATOM 2223 N N . ALA A 1 275 ? 16.533 -23.376 -4.470 1.00 44.38 275 ALA A N 1
ATOM 2224 C CA . ALA A 1 275 ? 17.537 -22.527 -5.131 1.00 44.38 275 ALA A CA 1
ATOM 2225 C C . ALA A 1 275 ? 18.376 -23.231 -6.220 1.00 44.38 275 ALA A C 1
ATOM 2227 O O . ALA A 1 275 ? 19.145 -22.566 -6.919 1.00 44.38 275 ALA A O 1
ATOM 2228 N N . GLN A 1 276 ? 18.247 -24.553 -6.385 1.00 44.34 276 GLN A N 1
ATOM 2229 C CA . GLN A 1 276 ? 19.040 -25.316 -7.359 1.00 44.34 276 GLN A CA 1
ATOM 2230 C C . GLN A 1 276 ? 18.365 -25.413 -8.742 1.00 44.34 276 GLN A C 1
ATOM 2232 O O . GLN A 1 276 ? 19.060 -25.460 -9.757 1.00 44.34 276 GLN A O 1
ATOM 2237 N N . GLU A 1 277 ? 17.028 -25.390 -8.811 1.00 47.88 277 GLU A N 1
ATOM 2238 C CA . GLU A 1 277 ? 16.286 -25.529 -10.078 1.00 47.88 277 GLU A CA 1
ATOM 2239 C C . GLU A 1 277 ? 16.323 -24.259 -10.950 1.00 47.88 277 GLU A C 1
ATOM 2241 O O . GLU A 1 277 ? 16.254 -24.339 -12.180 1.00 47.88 277 GLU A O 1
ATOM 2246 N N . ASP A 1 278 ? 16.530 -23.085 -10.348 1.00 47.44 278 ASP A N 1
ATOM 2247 C CA . ASP A 1 278 ? 16.612 -21.814 -11.082 1.00 47.44 278 ASP A CA 1
ATOM 2248 C C . ASP A 1 278 ? 17.966 -21.592 -11.781 1.00 47.44 278 ASP A C 1
ATOM 2250 O O . ASP A 1 278 ? 18.057 -20.802 -12.725 1.00 47.44 278 ASP A O 1
ATOM 2254 N N . LEU A 1 279 ? 19.018 -22.316 -11.379 1.00 45.66 279 LEU A N 1
ATOM 2255 C CA . LEU A 1 279 ? 20.329 -22.255 -12.037 1.00 45.66 279 LEU A CA 1
ATOM 2256 C C . LEU A 1 279 ? 20.353 -23.060 -13.345 1.00 45.66 279 LEU A C 1
ATOM 2258 O O . LEU A 1 279 ? 20.904 -22.579 -14.335 1.00 45.66 279 LEU A O 1
ATOM 2262 N N . GLY A 1 280 ? 19.670 -24.210 -13.398 1.00 45.06 280 GLY A N 1
ATOM 2263 C CA . GLY A 1 280 ? 19.561 -25.020 -14.621 1.00 45.06 280 GLY A CA 1
ATOM 2264 C C . GLY A 1 280 ? 18.785 -24.316 -15.742 1.00 45.06 280 GLY A C 1
ATOM 2265 O O . GLY A 1 280 ? 19.188 -24.348 -16.904 1.00 45.06 280 GLY A O 1
ATOM 2266 N N . ARG A 1 281 ? 17.727 -23.569 -15.398 1.00 52.75 281 ARG A N 1
ATOM 2267 C CA . ARG A 1 281 ? 16.965 -22.761 -16.373 1.00 52.75 281 ARG A CA 1
ATOM 2268 C C . ARG A 1 281 ? 17.744 -21.573 -16.937 1.00 52.75 281 ARG A C 1
ATOM 2270 O O . ARG A 1 281 ? 17.441 -21.109 -18.036 1.00 52.75 281 ARG A O 1
ATOM 2277 N N . LEU A 1 282 ? 18.728 -21.058 -16.202 1.00 48.03 282 LEU A N 1
ATOM 2278 C CA . LEU A 1 282 ? 19.582 -19.970 -16.679 1.00 48.03 282 LEU A CA 1
ATOM 2279 C C . LEU A 1 282 ? 20.683 -20.470 -17.621 1.00 48.03 282 LEU A C 1
ATOM 2281 O O . LEU A 1 282 ? 21.015 -19.753 -18.563 1.00 48.03 282 LEU A O 1
ATOM 2285 N N . GLU A 1 283 ? 21.183 -21.694 -17.433 1.00 52.09 283 GLU A N 1
ATOM 2286 C CA . GLU A 1 283 ? 22.120 -22.335 -18.369 1.00 52.09 283 GLU A CA 1
ATOM 2287 C C . GLU A 1 283 ? 21.448 -22.689 -19.708 1.00 52.09 283 GLU A C 1
ATOM 2289 O O . GLU A 1 283 ? 22.025 -22.453 -20.772 1.00 52.09 283 GLU A O 1
ATOM 2294 N N . GLU A 1 284 ? 20.188 -23.141 -19.692 1.00 54.06 284 GLU A N 1
ATOM 2295 C CA . GLU A 1 284 ? 19.414 -23.387 -20.921 1.00 54.06 284 GLU A CA 1
ATOM 2296 C C . GLU A 1 284 ? 19.164 -22.102 -21.726 1.00 54.06 284 GLU A C 1
ATOM 2298 O O . GLU A 1 284 ? 19.294 -22.093 -22.952 1.00 54.06 284 GLU A O 1
ATOM 2303 N N . LEU A 1 285 ? 18.871 -20.983 -21.053 1.00 53.16 285 LEU A N 1
ATOM 2304 C CA . LEU A 1 285 ? 18.701 -19.685 -21.716 1.00 53.16 285 LEU A CA 1
ATOM 2305 C C . LEU A 1 285 ? 20.020 -19.104 -22.243 1.00 53.16 285 LEU A C 1
ATOM 2307 O O . LEU A 1 285 ? 19.996 -18.326 -23.199 1.00 53.16 285 LEU A O 1
ATOM 2311 N N . PHE A 1 286 ? 21.155 -19.480 -21.650 1.00 47.31 286 PHE A N 1
ATOM 2312 C CA . PHE A 1 286 ? 22.476 -19.073 -22.123 1.00 47.31 286 PHE A CA 1
ATOM 2313 C C . PHE A 1 286 ? 22.863 -19.827 -23.405 1.00 47.31 286 PHE A C 1
ATOM 2315 O O . PHE A 1 286 ? 23.275 -19.202 -24.380 1.00 47.31 286 PHE A O 1
ATOM 2322 N N . ASN A 1 287 ? 22.594 -21.135 -23.468 1.00 51.12 287 ASN A N 1
ATOM 2323 C CA . ASN A 1 287 ? 22.882 -21.961 -24.646 1.00 51.12 287 ASN A CA 1
ATOM 2324 C C . ASN A 1 287 ? 22.005 -21.626 -25.867 1.00 51.12 287 ASN A C 1
ATOM 2326 O O . ASN A 1 287 ? 22.459 -21.737 -27.005 1.00 51.12 287 ASN A O 1
ATOM 2330 N N . VAL A 1 288 ? 20.765 -21.165 -25.662 1.00 58.62 288 VAL A N 1
ATOM 2331 C CA . VAL A 1 288 ? 19.879 -20.727 -26.762 1.00 58.62 288 VAL A CA 1
ATOM 2332 C C . VAL A 1 288 ? 20.344 -19.403 -27.391 1.00 58.62 288 VAL A C 1
ATOM 2334 O O . VAL A 1 288 ? 20.043 -19.138 -28.553 1.00 58.62 288 VAL A O 1
ATOM 2337 N N . LEU A 1 289 ? 21.102 -18.575 -26.664 1.00 46.94 289 LEU A N 1
ATOM 2338 C CA . LEU A 1 289 ? 21.617 -17.291 -27.159 1.00 46.94 289 LEU A CA 1
ATOM 2339 C C . LEU A 1 289 ? 22.995 -17.383 -27.834 1.00 46.94 289 LEU A C 1
ATOM 2341 O O . LEU A 1 289 ? 23.397 -16.418 -28.479 1.00 46.94 289 LEU A O 1
ATOM 2345 N N . GLU A 1 290 ? 23.702 -18.512 -27.721 1.00 47.81 290 GLU A N 1
ATOM 2346 C CA . GLU A 1 290 ? 25.000 -18.736 -28.383 1.00 47.81 290 GLU A CA 1
ATOM 2347 C C . GLU A 1 290 ? 24.894 -19.456 -29.744 1.00 47.81 290 GLU A C 1
ATOM 2349 O O . GLU A 1 290 ? 25.891 -19.572 -30.454 1.00 47.81 290 GLU A O 1
ATOM 2354 N N . LEU A 1 291 ? 23.694 -19.889 -30.157 1.00 48.09 291 LEU A N 1
ATOM 2355 C CA . LEU A 1 291 ? 23.448 -20.603 -31.424 1.00 48.09 291 LEU A CA 1
ATOM 2356 C C . LEU A 1 291 ? 22.577 -19.828 -32.440 1.00 48.09 291 LEU A C 1
ATOM 2358 O O . LEU A 1 291 ? 21.918 -20.428 -33.290 1.00 48.09 291 LEU A O 1
ATOM 2362 N N . SER A 1 292 ? 22.560 -18.494 -32.401 1.00 41.03 292 SER A N 1
ATOM 2363 C CA . SER A 1 292 ? 21.939 -17.635 -33.434 1.00 41.03 292 SER A CA 1
ATOM 2364 C C . SER A 1 292 ? 22.745 -16.364 -33.660 1.00 41.03 292 SER A C 1
ATOM 2366 O O . SER A 1 292 ? 22.751 -15.886 -34.816 1.00 41.03 292 SER A O 1
#

Radius of gyration: 35.34 Å; chains: 1; bounding box: 76×81×93 Å

pLDDT: mean 75.61, std 20.7, range [30.77, 97.31]

Organism: NCBI:txid2056292

Secondary structure (DSSP, 8-state):
-HHHHHHHHHHHHHHHHHHHHTS-SS-----HHHHHHHSHHHHHHHHHHHHHHHHHHHHHHHHHHHHHHHHTPPP--TTSHHHHHHHHHHHHHHHHHHHHHHHHHHHHHHHHHHHHHHHHHHTTS-GGGSGGGSHHHHHHHHHHHHHHHHHHHHHHHHHHHHHHHHHHHHHHHHHHHHHHHHHHHT-TTHHHHHHHHHHHHHHHHHHHHHHHHHHTSTT--S--SPPPPS---S--S--PPPP-----------------------------GGGSHHHHHHHHHHHHHS--

Foldseek 3Di:
DVVQLVVLVVQLVVLVVVLVVLDDPDPDDDDPVVVVPDRPVVNVVSVVSNVVSVVSNVVVVVVVVVVCVVVVPDDDDPPDPVNVVVVVCVVCVVVVVVVVVVVVVVVVVVVVVVVVVVCVVCVPPPPCPDPCVDPVNVVVVVVVVVVVVVVVVLVVVLVVLLVLVQVLVVVVVVLVVVLVVCVVVVDPCNVVSVVVVVVVVVVSVVSVVVSVVVCPDDPDPHDSDHDDDPDDPPPPDDDDDDDDDDDDDDDDDDDDDDDDDDDDDDDDPDDDPPPPVVVVVVVVVVVVVVPD

Sequence (292 aa):
MLQDLNAADIACGNANALFFQSVPSDYQYASPEEAAKVDNSQTLNLETKRRHAKERYDRLLLEVMEMELRMGIQRWQPSHPRYQSTLKYISQRKYHQALNKVYRLVVLRLFELHKLNLSQTESRTDLTTRQWSATANREFVKLRRRISRAKEEITRCEVEARRLHTAILDEDRHFKQVLAQLRLSQDIILVAVQDFVSRRLQINTRVLADLKQLFSLEGFTGDPTPGQPVSPIFRESSHIPQPSAEDSHSDPPALDHPPDDDGDEIGVIGPDEGAQEDLGRLEELFNVLELS